Protein AF-A0A1G1Z0B7-F1 (afdb_monomer)

Organism: NCBI:txid1797686

Secondary structure (DSSP, 8-state):
--SHHHHHHHHHHHHHHHHHHHHHHHHIIIIIT--SS--SSHHHHHHHHHHHHHHHHHHHHHHHTTHHHHTTSHHHHHHHHHHHHHHHHHHIIIIIIIISTT----TT--HHHHHHHHHHHHHHHHHHHHHHHHHHHHTTSGGGTTHHHHHHHHHHHHHHHHHHHHHHHHHHTT---TTSHHHHHHHHHHHHHHHHHHTT-THHHHHHHHHHHHH-HHHHHHHHHHHHHHHHHHHHHHHTTHHHHHHHTSTTEEEETTTTEEEE-S-HHHHHHHHHHHHHHHHHHHHHHHHHHHHHTTTTTS-TTTS-GGG-

Nearest PDB structures (foldseek):
  9brq-assembly1_m  TM=4.273E-01  e=6.160E+00  Mus musculus
  6s37-assembly1_A  TM=5.029E-01  e=9.580E+00  Pseudomonas putida KT2440
  6twz-assembly2_D  TM=2.636E-01  e=9.580E+00  Homo sapiens

Mean predicted aligned error: 15.3 Å

Radius of gyration: 30.93 Å; Cα contacts (8 Å, |Δi|>4): 346; chains: 1; bounding box: 72×47×76 Å

Solvent-accessible surface area (backbone atoms only — not comparable to full-atom values): 16259 Å² total; per-residue (Å²): 128,89,48,42,50,55,47,12,45,50,26,40,50,48,11,55,50,28,38,54,52,14,51,53,47,45,49,44,36,32,79,73,63,68,34,88,73,68,75,89,42,76,28,55,58,26,41,51,49,15,51,55,25,37,53,53,8,49,53,25,37,36,57,54,53,49,35,71,67,52,46,71,38,74,67,33,44,48,47,70,54,49,34,43,54,50,21,46,53,49,46,45,46,48,48,30,44,61,18,47,70,60,47,88,71,61,91,85,49,52,75,65,52,51,52,50,55,50,49,52,58,51,46,52,22,49,50,47,23,50,45,53,49,49,58,72,49,44,72,75,42,76,88,41,71,59,35,60,29,52,49,37,34,44,52,13,51,51,34,33,54,52,16,53,42,46,46,46,30,26,53,64,69,71,67,60,63,89,87,38,72,35,52,54,27,40,52,49,13,51,51,30,38,52,53,15,52,64,62,64,59,61,68,68,51,61,54,43,50,54,50,43,56,59,70,41,41,81,49,32,58,50,39,48,17,49,48,53,44,48,37,43,55,57,39,30,77,75,66,32,76,58,33,58,63,54,48,62,71,33,76,40,48,45,78,41,82,91,73,78,43,47,47,73,52,82,62,58,27,61,39,52,47,54,47,49,50,53,45,26,74,74,57,37,70,66,43,43,54,50,43,27,59,49,40,62,79,41,58,90,58,38,64,74,86,48,51,41,78,91,51,110

Foldseek 3Di:
DPALLVLLLVLLVLLLVLLVVLVVVQCCCVVVVVNFDPPPDPSLVSNLSSLVSNLSSLVSVCVNQVLVVVCPDPVNVVLLVVQLVVQLVVLCCLQQCQLQVNDPPPPPDDPVNVVSVVSVSVSSSSLSSSLSSLQVSQPDTPNNLLVVLSVLLSVLSVLLSVLVSVQSNCVNVVNDGPPDPSVVSPVSSSVSSVVSSVSSDCVCVVVVVVVVLVVVVVQQQVLLFVLLLLLLVLLCVPVNPVSVVLLVVQPQWDADPVVRTIGGDDQLLSSLVSSQVSSCVVPNPVSLVSSLVSVVVSVVNHPPVSHYPSND

Sequence (312 aa):
MSSSLGRAIVFLSASNFFFGIGSIIWIYYNLVGGIEIPYPSLADVFWAFNILFFILGVIELGKGMGAGYKLRTPLGKATLILAPIIGVSLTYFVFISIGQGGSLGFEDSTPLQIFINMYYLLGDVVIFTVISLIYGLSYKILGGKFKWPANILFIGAILGYIADAIFTFQEAQGTYYNANIGDLLFTSSVFLSVVAVGSLDIKGISSRVREELTMFAPRADKAINNLVLEIVQRQVHIIGPVAWDEAVKVQGITIDAQKNSISVTGDPKVVLEQLVGKYEGLFGNASLEICREATRKFIAQVPQEQIPQILK

Structure (mmCIF, N/CA/C/O backbone):
data_AF-A0A1G1Z0B7-F1
#
_entry.id   AF-A0A1G1Z0B7-F1
#
loop_
_atom_site.group_PDB
_atom_site.id
_atom_site.type_symbol
_atom_site.label_atom_id
_atom_site.label_alt_id
_atom_site.label_comp_id
_atom_site.label_asym_id
_atom_site.label_entity_id
_atom_site.label_seq_id
_atom_site.pdbx_PDB_ins_code
_atom_site.Cartn_x
_atom_site.Cartn_y
_atom_site.Cartn_z
_atom_site.occupancy
_atom_site.B_iso_or_equiv
_atom_site.auth_seq_id
_atom_site.auth_comp_id
_atom_site.auth_asym_id
_atom_site.auth_atom_id
_atom_site.pdbx_PDB_model_num
ATOM 1 N N . MET A 1 1 ? -18.863 -6.426 3.230 1.00 56.62 1 MET A N 1
ATOM 2 C CA . MET A 1 1 ? -17.526 -5.820 3.443 1.00 56.62 1 MET A CA 1
ATOM 3 C C . MET A 1 1 ? -17.657 -4.315 3.700 1.00 56.62 1 MET A C 1
ATOM 5 O O . MET A 1 1 ? -17.368 -3.512 2.826 1.00 56.62 1 MET A O 1
ATOM 9 N N . SER A 1 2 ? -18.161 -3.904 4.868 1.00 59.25 2 SER A N 1
ATOM 10 C CA . SER A 1 2 ? -18.540 -2.500 5.130 1.00 59.25 2 SER A CA 1
ATOM 11 C C . SER A 1 2 ? -17.458 -1.656 5.821 1.00 59.25 2 SER A C 1
ATOM 13 O O . SER A 1 2 ? -17.548 -0.428 5.813 1.00 59.25 2 SER A O 1
ATOM 15 N N . SER A 1 3 ? -16.418 -2.272 6.393 1.00 84.06 3 SER A N 1
ATOM 16 C CA . SER A 1 3 ? -15.367 -1.555 7.127 1.00 84.06 3 SER A CA 1
ATOM 17 C C . SER A 1 3 ? -14.247 -1.050 6.210 1.00 84.06 3 SER A C 1
ATOM 19 O O . SER A 1 3 ? -13.880 -1.709 5.236 1.00 84.06 3 SER A O 1
ATOM 21 N N . SER A 1 4 ? -13.665 0.107 6.549 1.00 83.12 4 SER A N 1
ATOM 22 C CA . SER A 1 4 ? -12.519 0.677 5.821 1.00 83.12 4 SER A CA 1
ATOM 23 C C . SER A 1 4 ? -11.320 -0.270 5.805 1.00 83.12 4 SER A C 1
ATOM 25 O O . SER A 1 4 ? -10.680 -0.426 4.776 1.00 83.12 4 SER A O 1
ATOM 27 N N . LEU A 1 5 ? -11.075 -0.999 6.900 1.00 83.56 5 LEU A N 1
ATOM 28 C CA . LEU A 1 5 ? -10.012 -2.006 6.957 1.00 83.56 5 LEU A CA 1
ATOM 29 C C . LEU A 1 5 ? -10.262 -3.178 5.993 1.00 83.56 5 LEU A C 1
ATOM 31 O O . LEU A 1 5 ? -9.340 -3.625 5.321 1.00 83.56 5 LEU A O 1
ATOM 35 N N . GLY A 1 6 ? -11.509 -3.647 5.873 1.00 87.00 6 GLY A N 1
ATOM 36 C CA . GLY A 1 6 ? -11.855 -4.692 4.907 1.00 87.00 6 GLY A CA 1
ATOM 37 C C . GLY A 1 6 ? -11.656 -4.235 3.459 1.00 87.00 6 GLY A C 1
ATOM 38 O O . GLY A 1 6 ? -11.134 -4.993 2.647 1.00 87.00 6 GLY A O 1
ATOM 39 N N . ARG A 1 7 ? -12.015 -2.982 3.141 1.00 90.75 7 ARG A N 1
ATOM 40 C CA . ARG A 1 7 ? -11.748 -2.389 1.818 1.00 90.75 7 ARG A CA 1
ATOM 41 C C . ARG A 1 7 ? -10.253 -2.217 1.552 1.00 90.75 7 ARG A C 1
ATOM 43 O O . ARG A 1 7 ? -9.815 -2.496 0.443 1.00 90.75 7 ARG A O 1
ATOM 50 N N . ALA A 1 8 ? -9.476 -1.826 2.563 1.00 90.81 8 ALA A N 1
ATOM 51 C CA . ALA A 1 8 ? -8.023 -1.723 2.460 1.00 90.81 8 ALA A CA 1
ATOM 52 C C . ALA A 1 8 ? -7.391 -3.062 2.059 1.00 90.81 8 ALA A C 1
ATOM 54 O O . ALA A 1 8 ? -6.617 -3.109 1.110 1.00 90.81 8 ALA A O 1
ATOM 55 N N . ILE A 1 9 ? -7.782 -4.156 2.724 1.00 92.44 9 ILE A N 1
ATOM 56 C CA . ILE A 1 9 ? -7.303 -5.507 2.400 1.00 92.44 9 ILE A CA 1
ATOM 57 C C . ILE A 1 9 ? -7.638 -5.873 0.951 1.00 92.44 9 ILE A C 1
ATOM 59 O O . ILE A 1 9 ? -6.765 -6.361 0.241 1.00 92.44 9 ILE A O 1
ATOM 63 N N . VAL A 1 10 ? -8.866 -5.608 0.490 1.00 94.69 10 VAL A N 1
ATOM 64 C CA . VAL A 1 10 ? -9.275 -5.900 -0.897 1.00 94.69 10 VAL A CA 1
ATOM 65 C C . VAL A 1 10 ? -8.441 -5.124 -1.901 1.00 94.69 10 VAL A C 1
ATOM 67 O O . VAL A 1 10 ? -7.898 -5.724 -2.821 1.00 94.69 10 VAL A O 1
ATOM 70 N N . PHE A 1 11 ? -8.321 -3.809 -1.732 1.00 96.25 11 PHE A N 1
ATOM 71 C CA . PHE A 1 11 ? -7.600 -2.975 -2.687 1.00 96.25 11 PHE A CA 1
ATOM 72 C C . PHE A 1 11 ? -6.095 -3.258 -2.686 1.00 96.25 11 PHE A C 1
ATOM 74 O O . PHE A 1 11 ? -5.511 -3.379 -3.756 1.00 96.25 11 PHE A O 1
ATOM 81 N N . LEU A 1 12 ? -5.469 -3.467 -1.523 1.00 94.81 12 LEU A N 1
ATOM 82 C CA . LEU A 1 12 ? -4.056 -3.855 -1.467 1.00 94.81 12 LEU A CA 1
ATOM 83 C C . LEU A 1 12 ? -3.822 -5.262 -2.049 1.00 94.81 12 LEU A C 1
ATOM 85 O O . LEU A 1 12 ? -2.824 -5.493 -2.723 1.00 94.81 12 LEU A O 1
ATOM 89 N N . SER A 1 13 ? -4.759 -6.196 -1.856 1.00 96.69 13 SER A N 1
ATOM 90 C CA . SER A 1 13 ? -4.685 -7.519 -2.496 1.00 96.69 13 SER A CA 1
ATOM 91 C C . SER A 1 13 ? -4.843 -7.421 -4.013 1.00 96.69 13 SER A C 1
ATOM 93 O O . SER A 1 13 ? -4.093 -8.059 -4.746 1.00 96.69 13 SER A O 1
ATOM 95 N N . ALA A 1 14 ? -5.779 -6.593 -4.489 1.00 97.94 14 ALA A N 1
ATOM 96 C CA . ALA A 1 14 ? -5.956 -6.317 -5.910 1.00 97.94 14 ALA A CA 1
ATOM 97 C C . ALA A 1 14 ? -4.689 -5.692 -6.505 1.00 97.94 14 ALA A C 1
ATOM 99 O O . ALA A 1 14 ? -4.222 -6.142 -7.542 1.00 97.94 14 ALA A O 1
ATOM 100 N N . SER A 1 15 ? -4.080 -4.726 -5.816 1.00 97.50 15 SER A N 1
ATOM 101 C CA . SER A 1 15 ? -2.802 -4.129 -6.209 1.00 97.50 15 SER A CA 1
ATOM 102 C C . SER A 1 15 ? -1.718 -5.194 -6.425 1.00 97.50 15 SER A C 1
ATOM 104 O O . SER A 1 15 ? -1.144 -5.262 -7.512 1.00 97.50 15 SER A O 1
ATOM 106 N N . ASN A 1 16 ? -1.501 -6.089 -5.454 1.00 97.44 16 ASN A N 1
ATOM 107 C CA . ASN A 1 16 ? -0.531 -7.184 -5.584 1.00 97.44 16 ASN A CA 1
ATOM 108 C C . ASN A 1 16 ? -0.884 -8.155 -6.729 1.00 97.44 16 ASN A C 1
ATOM 110 O O . ASN A 1 16 ? 0.002 -8.638 -7.430 1.00 97.44 16 ASN A O 1
ATOM 114 N N . PHE A 1 17 ? -2.173 -8.423 -6.951 1.00 98.12 17 PHE A N 1
ATOM 115 C CA . PHE A 1 17 ? -2.645 -9.256 -8.059 1.00 98.12 17 PHE A CA 1
ATOM 116 C C . PHE A 1 17 ? -2.332 -8.634 -9.428 1.00 98.12 17 PHE A C 1
ATOM 118 O O . PHE A 1 17 ? -1.789 -9.309 -10.299 1.00 98.12 17 PHE A O 1
ATOM 125 N N . PHE A 1 18 ? -2.613 -7.339 -9.600 1.00 98.31 18 PHE A N 1
ATOM 126 C CA . PHE A 1 18 ? -2.298 -6.602 -10.824 1.00 98.31 18 PHE A CA 1
ATOM 127 C C . PHE A 1 18 ? -0.788 -6.534 -11.081 1.00 98.31 18 PHE A C 1
ATOM 129 O O . PHE A 1 18 ? -0.366 -6.732 -12.218 1.00 98.31 18 PHE A O 1
ATOM 136 N N . PHE A 1 19 ? 0.027 -6.362 -10.033 1.00 97.38 19 PHE A N 1
ATOM 137 C CA . PHE A 1 19 ? 1.484 -6.452 -10.162 1.00 97.38 19 PHE A CA 1
ATOM 138 C C . PHE A 1 19 ? 1.913 -7.807 -10.724 1.00 97.38 19 PHE A C 1
ATOM 140 O O . PHE A 1 19 ? 2.640 -7.859 -11.711 1.00 97.38 19 PHE A O 1
ATOM 147 N N . GLY A 1 20 ? 1.404 -8.899 -10.141 1.00 97.69 20 GLY A N 1
ATOM 148 C CA . GLY A 1 20 ? 1.725 -10.256 -10.580 1.00 97.69 20 GLY A CA 1
ATOM 149 C C . GLY A 1 20 ? 1.353 -10.523 -12.040 1.00 97.69 20 GLY A C 1
ATOM 150 O O . GLY A 1 20 ? 2.134 -11.146 -12.757 1.00 97.69 20 GLY A O 1
ATOM 151 N N . ILE A 1 21 ? 0.206 -10.019 -12.513 1.00 98.31 21 ILE A N 1
ATOM 152 C CA . ILE A 1 21 ? -0.162 -10.135 -13.933 1.00 98.31 21 ILE A CA 1
ATOM 153 C C . ILE A 1 21 ? 0.814 -9.353 -14.818 1.00 98.31 21 ILE A C 1
ATOM 155 O O . ILE A 1 21 ? 1.294 -9.907 -15.806 1.00 98.31 21 ILE A O 1
ATOM 159 N N . GLY A 1 22 ? 1.134 -8.105 -14.458 1.00 97.75 22 GLY A N 1
ATOM 160 C CA . GLY A 1 22 ? 2.114 -7.295 -15.188 1.00 97.75 22 GLY A CA 1
ATOM 161 C C . GLY A 1 22 ? 3.464 -8.004 -15.302 1.00 97.75 22 GLY A C 1
ATOM 162 O O . GLY A 1 22 ? 4.000 -8.134 -16.400 1.00 97.75 22 GLY A O 1
ATOM 163 N N . SER A 1 23 ? 3.949 -8.589 -14.203 1.00 96.06 23 SER A N 1
ATOM 164 C CA . SER A 1 23 ? 5.191 -9.368 -14.185 1.00 96.06 23 SER A CA 1
ATOM 165 C C . SER A 1 23 ? 5.138 -10.610 -15.079 1.00 96.06 23 SER A C 1
ATOM 167 O O . SER A 1 23 ? 6.100 -10.883 -15.788 1.00 96.06 23 SER A O 1
ATOM 169 N N . ILE A 1 24 ? 4.029 -11.360 -15.099 1.00 97.25 24 ILE A N 1
ATOM 170 C CA . ILE A 1 24 ? 3.881 -12.527 -15.991 1.00 97.25 24 ILE A CA 1
ATOM 171 C C . ILE A 1 24 ? 3.924 -12.096 -17.463 1.00 97.25 24 ILE A C 1
ATOM 173 O O . ILE A 1 24 ? 4.571 -12.753 -18.279 1.00 97.25 24 ILE A O 1
ATOM 177 N N . ILE A 1 25 ? 3.259 -10.989 -17.803 1.00 97.88 25 ILE A N 1
ATOM 178 C CA . ILE A 1 25 ? 3.251 -10.438 -19.164 1.00 97.88 25 ILE A CA 1
ATOM 179 C C . ILE A 1 25 ? 4.655 -9.973 -19.567 1.00 97.88 25 ILE A C 1
ATOM 181 O O . ILE A 1 25 ? 5.110 -10.302 -20.662 1.00 97.88 25 ILE A O 1
ATOM 185 N N . TRP A 1 26 ? 5.362 -9.268 -18.680 1.00 96.25 26 TRP A N 1
ATOM 186 C CA . TRP A 1 26 ? 6.748 -8.854 -18.903 1.00 96.25 26 TRP A CA 1
ATOM 187 C C . TRP A 1 26 ? 7.663 -10.056 -19.155 1.00 96.25 26 TRP A C 1
ATOM 189 O O . TRP A 1 26 ? 8.377 -10.096 -20.154 1.00 96.25 26 TRP A O 1
ATOM 199 N N . ILE A 1 27 ? 7.580 -11.086 -18.304 1.00 95.12 27 ILE A N 1
ATOM 200 C CA . ILE A 1 27 ? 8.358 -12.326 -18.446 1.00 95.12 27 ILE A CA 1
ATOM 201 C C . ILE A 1 27 ? 8.059 -13.018 -19.779 1.00 95.12 27 ILE A C 1
ATOM 203 O O . ILE A 1 27 ? 8.978 -13.525 -20.419 1.00 95.12 27 ILE A O 1
ATOM 207 N N . TYR A 1 28 ? 6.800 -13.035 -20.226 1.00 97.06 28 TYR A N 1
ATOM 208 C CA . TYR A 1 28 ? 6.446 -13.590 -21.531 1.00 97.06 28 TYR A CA 1
ATOM 209 C C . TYR A 1 28 ? 7.142 -12.835 -22.673 1.00 97.06 28 TYR A C 1
ATOM 211 O O . TYR A 1 28 ? 7.783 -13.461 -23.519 1.00 97.06 28 TYR A O 1
ATOM 219 N N . TYR A 1 29 ? 7.076 -11.501 -22.687 1.00 96.38 29 TYR A N 1
ATOM 220 C CA . TYR A 1 29 ? 7.776 -10.703 -23.697 1.00 96.38 29 TYR A CA 1
ATOM 221 C C . TYR A 1 29 ? 9.291 -10.907 -23.660 1.00 96.38 29 TYR A C 1
ATOM 223 O O . TYR A 1 29 ? 9.910 -11.019 -24.716 1.00 96.38 29 TYR A O 1
ATOM 231 N N . ASN A 1 30 ? 9.866 -11.012 -22.464 1.00 94.94 30 ASN A N 1
ATOM 232 C CA . ASN A 1 30 ? 11.297 -11.191 -22.290 1.00 94.94 30 ASN A CA 1
ATOM 233 C C . ASN A 1 30 ? 11.780 -12.582 -22.725 1.00 94.94 30 ASN A C 1
ATOM 235 O O . ASN A 1 30 ? 12.597 -12.698 -23.636 1.00 94.94 30 ASN A O 1
ATOM 239 N N . LEU A 1 31 ? 11.250 -13.645 -22.115 1.00 94.62 31 LEU A N 1
ATOM 240 C CA . LEU A 1 31 ? 11.750 -15.010 -22.305 1.00 94.62 31 LEU A CA 1
ATOM 241 C C . LEU A 1 31 ? 11.244 -15.673 -23.588 1.00 94.62 31 LEU A C 1
ATOM 243 O O . LEU A 1 31 ? 11.945 -16.504 -24.160 1.00 94.62 31 LEU A O 1
ATOM 247 N N . VAL A 1 32 ? 10.022 -15.347 -24.023 1.00 96.25 32 VAL A N 1
ATOM 248 C CA . VAL A 1 32 ? 9.405 -15.947 -25.219 1.00 96.25 32 VAL A CA 1
ATOM 249 C C . VAL A 1 32 ? 9.495 -14.998 -26.407 1.00 96.25 32 VAL A C 1
ATOM 251 O O . VAL A 1 32 ? 9.819 -15.424 -27.512 1.00 96.25 32 VAL A O 1
ATOM 254 N N . GLY A 1 33 ? 9.210 -13.713 -26.188 1.00 93.69 33 GLY A N 1
ATOM 255 C CA . GLY A 1 33 ? 9.234 -12.694 -27.238 1.00 93.69 33 GLY A CA 1
ATOM 256 C C . GLY A 1 33 ? 10.631 -12.190 -27.606 1.00 93.69 33 GLY A C 1
ATOM 257 O O . GLY A 1 33 ? 10.776 -11.572 -28.658 1.00 93.69 33 GLY A O 1
ATOM 258 N N . GLY A 1 34 ? 11.646 -12.434 -26.769 1.00 93.94 34 GLY A N 1
ATOM 259 C CA . GLY A 1 34 ? 13.003 -11.917 -26.970 1.00 93.94 34 GLY A CA 1
ATOM 260 C C . GLY A 1 34 ? 13.105 -10.390 -26.870 1.00 93.94 34 GLY A C 1
ATOM 261 O O . GLY A 1 34 ? 14.072 -9.813 -27.361 1.00 93.94 34 GLY A O 1
ATOM 262 N N . ILE A 1 35 ? 12.106 -9.730 -26.274 1.00 94.25 35 ILE A N 1
ATOM 263 C CA . ILE A 1 35 ? 12.070 -8.276 -26.096 1.00 94.25 35 ILE A CA 1
ATOM 264 C C . ILE A 1 35 ? 12.615 -7.959 -24.707 1.00 94.25 35 ILE A C 1
ATOM 266 O O . ILE A 1 35 ? 11.989 -8.278 -23.699 1.00 94.25 35 ILE A O 1
ATOM 270 N N . GLU A 1 36 ? 13.789 -7.334 -24.651 1.00 89.50 36 GLU A N 1
ATOM 271 C CA . GLU A 1 36 ? 14.488 -7.073 -23.389 1.00 89.50 36 GLU A CA 1
ATOM 272 C C . GLU A 1 36 ? 13.700 -6.148 -22.454 1.00 89.50 36 GLU A C 1
ATOM 274 O O . GLU A 1 36 ? 13.529 -6.473 -21.277 1.00 89.50 36 GLU A O 1
ATOM 279 N N . ILE A 1 37 ? 13.182 -5.047 -23.007 1.00 92.06 37 ILE A N 1
ATOM 280 C CA . ILE A 1 37 ? 12.357 -4.049 -22.321 1.00 92.06 37 ILE A CA 1
ATOM 281 C C . ILE A 1 37 ? 11.074 -3.862 -23.144 1.00 92.06 37 ILE A C 1
ATOM 283 O O . ILE A 1 37 ? 11.074 -3.126 -24.135 1.00 92.06 37 ILE A O 1
ATOM 287 N N . PRO A 1 38 ? 9.975 -4.559 -22.813 1.00 92.56 38 PRO A N 1
ATOM 288 C CA . PRO A 1 38 ? 8.705 -4.394 -23.505 1.00 92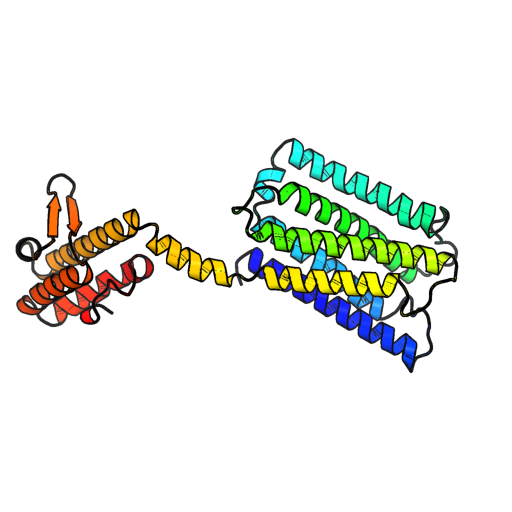.56 38 PRO A CA 1
ATOM 289 C C . PRO A 1 38 ? 8.017 -3.105 -23.037 1.00 92.56 38 PRO A C 1
ATOM 291 O O . PRO A 1 38 ? 7.100 -3.150 -22.220 1.00 92.56 38 PRO A O 1
ATOM 294 N N . TYR A 1 39 ? 8.458 -1.958 -23.563 1.00 91.19 39 TYR A N 1
ATOM 295 C CA . TYR A 1 39 ? 7.927 -0.640 -23.214 1.00 91.19 39 TYR A CA 1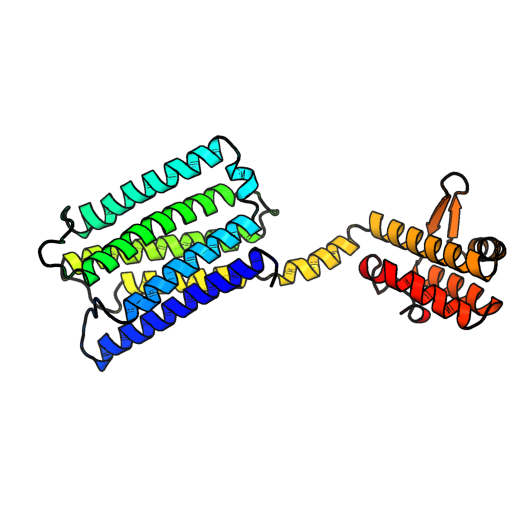
ATOM 296 C C . TYR A 1 39 ? 7.604 0.223 -24.453 1.00 91.19 39 TYR A C 1
ATOM 298 O O . TYR A 1 39 ? 8.456 0.379 -25.331 1.00 91.19 39 TYR A O 1
ATOM 306 N N . PRO A 1 40 ? 6.407 0.839 -24.536 1.00 93.50 40 PRO A N 1
ATOM 307 C CA . PRO A 1 40 ? 5.216 0.552 -23.736 1.00 93.50 40 PRO A CA 1
ATOM 308 C C . PRO A 1 40 ? 4.598 -0.801 -24.133 1.00 93.50 40 PRO A C 1
ATOM 310 O O . PRO A 1 40 ? 4.640 -1.204 -25.297 1.00 93.50 40 PRO A O 1
ATOM 313 N N . SER A 1 41 ? 3.975 -1.503 -23.192 1.00 95.12 41 SER A N 1
ATOM 314 C CA . SER A 1 41 ? 3.346 -2.805 -23.407 1.00 95.12 41 SER A CA 1
ATOM 315 C C . SER A 1 41 ? 2.095 -3.023 -22.561 1.00 95.12 41 SER A C 1
ATOM 317 O O . SER A 1 41 ? 1.650 -2.186 -21.775 1.00 95.12 41 SER A O 1
ATOM 319 N N . LEU A 1 42 ? 1.497 -4.207 -22.726 1.00 96.38 42 LEU A N 1
ATOM 320 C CA . LEU A 1 42 ? 0.374 -4.629 -21.905 1.00 96.38 42 LEU A CA 1
ATOM 321 C C . LEU A 1 42 ? 0.759 -4.750 -20.418 1.00 96.38 42 LEU A C 1
ATOM 323 O O . LEU A 1 42 ? -0.120 -4.582 -19.578 1.00 96.38 42 LEU A O 1
ATOM 327 N N . ALA A 1 43 ? 2.033 -4.987 -20.075 1.00 96.94 43 ALA A N 1
ATOM 328 C CA . ALA A 1 43 ? 2.477 -5.040 -18.679 1.00 96.94 43 ALA A CA 1
ATOM 329 C C . ALA A 1 43 ? 2.234 -3.701 -17.960 1.00 96.94 43 ALA A C 1
ATOM 331 O O . ALA A 1 43 ? 1.696 -3.696 -16.849 1.00 96.94 43 ALA A O 1
ATOM 332 N N . ASP A 1 44 ? 2.495 -2.579 -18.640 1.00 96.56 44 ASP A N 1
ATOM 333 C CA . ASP A 1 44 ? 2.326 -1.227 -18.094 1.00 96.56 44 ASP A CA 1
ATOM 334 C C . ASP A 1 44 ? 0.870 -0.919 -17.729 1.00 96.56 44 ASP A C 1
ATOM 336 O O . ASP A 1 44 ? 0.592 -0.228 -16.752 1.00 96.56 44 ASP A O 1
ATOM 340 N N . VAL A 1 45 ? -0.098 -1.492 -18.453 1.00 96.56 45 VAL A N 1
ATOM 341 C CA . VAL A 1 45 ? -1.527 -1.346 -18.127 1.00 96.56 45 VAL A CA 1
ATOM 342 C C . VAL A 1 45 ? -1.846 -1.991 -16.775 1.00 96.56 45 VAL A C 1
ATOM 344 O O . VAL A 1 45 ? -2.575 -1.420 -15.960 1.00 96.56 45 VAL A O 1
ATOM 347 N N . PHE A 1 46 ? -1.300 -3.179 -16.512 1.00 97.75 46 PHE A N 1
ATOM 348 C CA . PHE A 1 46 ? -1.515 -3.876 -15.243 1.00 97.75 46 PHE A CA 1
ATOM 349 C C . PHE A 1 46 ? -0.737 -3.213 -14.102 1.00 97.75 46 PHE A C 1
ATOM 351 O O . PHE A 1 46 ? -1.272 -3.092 -12.999 1.00 97.75 46 PHE A O 1
ATOM 358 N N . TRP A 1 47 ? 0.464 -2.695 -14.356 1.00 95.56 47 TRP A N 1
ATOM 359 C CA . TRP A 1 47 ? 1.193 -1.899 -13.368 1.00 95.56 47 TRP A CA 1
ATOM 360 C C . TRP A 1 47 ? 0.526 -0.550 -13.070 1.00 95.56 47 TRP A C 1
ATOM 362 O O . TRP A 1 47 ? 0.484 -0.132 -11.913 1.00 95.56 47 TRP A O 1
ATOM 372 N N . ALA A 1 48 ? -0.141 0.068 -14.045 1.00 95.69 48 ALA A N 1
ATOM 373 C CA . ALA A 1 48 ? -0.981 1.231 -13.782 1.00 95.69 48 ALA A CA 1
ATOM 374 C C . ALA A 1 48 ? -2.137 0.888 -12.824 1.00 95.69 48 ALA A C 1
ATOM 376 O O . ALA A 1 48 ? -2.366 1.568 -11.821 1.00 95.69 48 ALA A O 1
ATOM 377 N N . PHE A 1 49 ? -2.837 -0.229 -13.046 1.00 96.88 49 PHE A N 1
ATOM 378 C CA . PHE A 1 49 ? -3.846 -0.685 -12.085 1.00 96.88 49 PHE A CA 1
ATOM 379 C C . PHE A 1 49 ? -3.250 -1.012 -10.712 1.00 96.88 49 PHE A C 1
ATOM 381 O O . PHE A 1 49 ? -3.876 -0.700 -9.695 1.00 96.88 49 PHE A O 1
ATOM 388 N N . ASN A 1 50 ? -2.046 -1.588 -10.653 1.00 96.06 50 ASN A N 1
ATOM 389 C CA . ASN A 1 50 ? -1.343 -1.822 -9.394 1.00 96.06 50 ASN A CA 1
ATOM 390 C C . ASN A 1 50 ? -1.191 -0.525 -8.579 1.00 96.06 50 ASN A C 1
ATOM 392 O O . ASN A 1 50 ? -1.591 -0.524 -7.409 1.00 96.06 50 ASN A O 1
ATOM 396 N N . ILE A 1 51 ? -0.702 0.557 -9.195 1.00 94.19 51 ILE A N 1
ATOM 397 C CA . ILE A 1 51 ? -0.524 1.872 -8.556 1.00 94.19 51 ILE A CA 1
ATOM 398 C C . ILE A 1 51 ? -1.871 2.413 -8.062 1.00 94.19 51 ILE A C 1
ATOM 400 O O . ILE A 1 51 ? -2.010 2.783 -6.892 1.00 94.19 51 ILE A O 1
ATOM 404 N N . LEU A 1 52 ? -2.901 2.396 -8.915 1.00 95.38 52 LEU A N 1
ATOM 405 C CA . LEU A 1 52 ?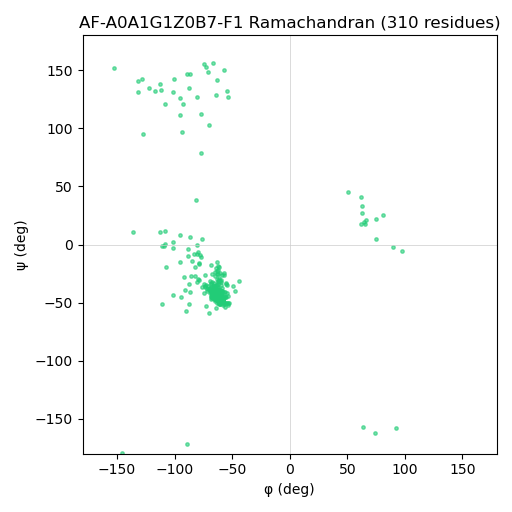 -4.240 2.873 -8.557 1.00 95.38 52 LEU A CA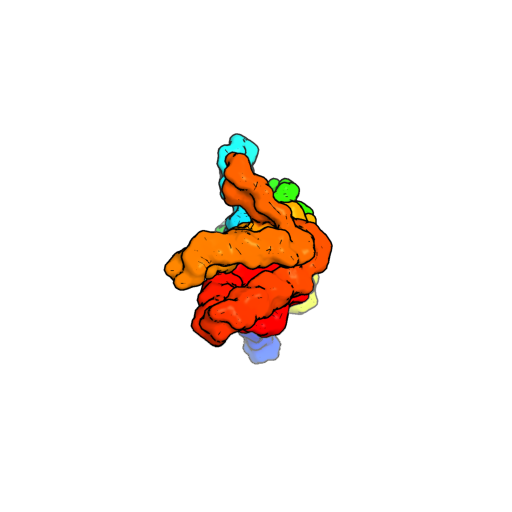 1
ATOM 406 C C . LEU A 1 52 ? -4.802 2.138 -7.331 1.00 95.38 52 LEU A C 1
ATOM 408 O O . LEU A 1 52 ? -5.252 2.763 -6.366 1.00 95.38 52 LEU A O 1
ATOM 412 N N . PHE A 1 53 ? -4.775 0.805 -7.353 1.00 96.44 53 PHE A N 1
ATOM 413 C CA . PHE A 1 53 ? -5.303 -0.005 -6.259 1.00 96.44 53 PHE A CA 1
ATOM 414 C C . PHE A 1 53 ? -4.451 0.095 -4.991 1.00 96.44 53 PHE A C 1
ATOM 416 O O . PHE A 1 53 ? -5.009 0.058 -3.891 1.00 96.44 53 PHE A O 1
ATOM 423 N N . PHE A 1 54 ? -3.135 0.292 -5.117 1.00 94.25 54 PHE A N 1
ATOM 424 C CA . PHE A 1 54 ? -2.258 0.542 -3.975 1.00 94.25 54 PHE A CA 1
ATOM 425 C C . PHE A 1 54 ? -2.682 1.818 -3.241 1.00 94.25 54 PHE A C 1
ATOM 427 O O . PHE A 1 54 ? -2.946 1.790 -2.036 1.00 94.25 54 PHE A O 1
ATOM 434 N N . ILE A 1 55 ? -2.843 2.919 -3.981 1.00 91.88 55 ILE A N 1
ATOM 435 C CA . ILE A 1 55 ? -3.254 4.220 -3.439 1.00 91.88 55 ILE A CA 1
ATOM 436 C C . ILE A 1 55 ? -4.610 4.106 -2.733 1.00 91.88 55 ILE A C 1
ATOM 438 O O . ILE A 1 55 ? -4.752 4.530 -1.582 1.00 91.88 55 ILE A O 1
ATOM 442 N N . LEU A 1 56 ? -5.604 3.489 -3.382 1.00 92.69 56 LEU A N 1
ATOM 443 C CA . LEU A 1 56 ? -6.930 3.280 -2.789 1.00 92.69 56 LEU A CA 1
ATOM 444 C C . LEU A 1 56 ? -6.861 2.430 -1.514 1.00 92.69 56 LEU A C 1
ATOM 446 O O . LEU A 1 56 ? -7.500 2.759 -0.510 1.00 92.69 56 LEU A O 1
ATOM 450 N N . GLY A 1 57 ? -6.062 1.364 -1.530 1.00 92.25 57 GLY A N 1
ATOM 451 C CA . GLY A 1 57 ? -5.870 0.479 -0.388 1.00 92.25 57 GLY A CA 1
ATOM 452 C C . GLY A 1 57 ? -5.252 1.185 0.808 1.00 92.25 57 GLY A C 1
ATOM 453 O O . GLY A 1 57 ? -5.751 1.058 1.929 1.00 92.25 57 GLY A O 1
ATOM 454 N N . VAL A 1 58 ? -4.235 2.010 0.574 1.00 88.50 58 VAL A N 1
ATOM 455 C CA . VAL A 1 58 ? -3.630 2.803 1.637 1.00 88.50 58 VAL A CA 1
ATOM 456 C C . VAL A 1 58 ? -4.575 3.886 2.162 1.00 88.50 58 VAL A C 1
ATOM 458 O O . VAL A 1 58 ? -4.645 4.097 3.374 1.00 88.50 58 VAL A O 1
ATOM 461 N N . ILE A 1 59 ? -5.328 4.571 1.297 1.00 87.25 59 ILE A N 1
ATOM 462 C CA . ILE A 1 59 ? -6.312 5.570 1.739 1.00 87.25 59 ILE A CA 1
ATOM 463 C C . ILE A 1 59 ? -7.339 4.922 2.677 1.00 87.25 59 ILE A C 1
ATOM 465 O O . ILE A 1 59 ? -7.645 5.467 3.742 1.00 87.25 59 ILE A O 1
ATOM 469 N N . GLU A 1 60 ? -7.858 3.747 2.319 1.00 87.00 60 GLU A N 1
ATOM 470 C CA . GLU A 1 60 ? -8.793 2.999 3.162 1.00 87.00 60 GLU A CA 1
ATOM 471 C C . GLU A 1 60 ? -8.144 2.498 4.461 1.00 87.00 60 GLU A C 1
ATOM 473 O O . GLU A 1 60 ? -8.779 2.559 5.522 1.00 87.00 60 GLU A O 1
ATOM 478 N N . LEU A 1 61 ? -6.869 2.094 4.417 1.00 85.69 61 LEU A N 1
ATOM 479 C CA . LEU A 1 61 ? -6.089 1.740 5.605 1.00 85.69 61 LEU A CA 1
ATOM 480 C C . LEU A 1 61 ? -5.963 2.944 6.546 1.00 85.69 61 LEU A C 1
ATOM 482 O O . LEU A 1 61 ? -6.282 2.844 7.730 1.00 85.69 61 LEU A O 1
ATOM 486 N N . GLY A 1 62 ? -5.599 4.111 6.012 1.00 81.50 62 GLY A N 1
ATOM 487 C CA . GLY A 1 62 ? -5.507 5.365 6.755 1.00 81.50 62 GLY A CA 1
ATOM 488 C C . GLY A 1 62 ? -6.840 5.763 7.393 1.00 81.50 62 GLY A C 1
ATOM 489 O O . GLY A 1 62 ? -6.884 6.096 8.581 1.00 81.50 62 GLY A O 1
ATOM 490 N N . LYS A 1 63 ? -7.953 5.663 6.651 1.00 79.38 63 LYS A N 1
ATOM 491 C CA . LYS A 1 63 ? -9.309 5.875 7.194 1.00 79.38 63 LYS A CA 1
ATOM 492 C C . LYS A 1 63 ? -9.602 4.912 8.347 1.00 79.38 63 LYS A C 1
ATOM 494 O O . LYS A 1 63 ? -10.075 5.351 9.393 1.00 79.38 63 LYS A O 1
ATOM 499 N N . GLY A 1 64 ? -9.300 3.623 8.173 1.00 75.75 64 GLY A N 1
ATOM 500 C CA . GLY A 1 64 ? -9.470 2.593 9.203 1.00 75.75 64 GLY A CA 1
ATOM 501 C C . GLY A 1 64 ? -8.619 2.835 10.452 1.00 75.75 64 GLY A C 1
ATOM 502 O O . GLY A 1 64 ? -9.065 2.545 11.557 1.00 75.75 64 GLY A O 1
ATOM 503 N N . MET A 1 65 ? -7.439 3.435 10.291 1.00 75.19 65 MET A N 1
ATOM 504 C CA . MET A 1 65 ? -6.516 3.796 11.371 1.00 75.19 65 MET A CA 1
ATOM 505 C C . MET A 1 65 ? -6.799 5.170 11.998 1.00 75.19 65 MET A C 1
ATOM 507 O O . MET A 1 65 ? -6.020 5.629 12.828 1.00 75.19 65 MET A O 1
ATOM 511 N N . GLY A 1 66 ? -7.888 5.853 11.627 1.00 71.12 66 GLY A N 1
ATOM 512 C CA . GLY A 1 66 ? -8.258 7.141 12.222 1.00 71.12 66 GLY A CA 1
ATOM 513 C C . GLY A 1 66 ? -7.403 8.329 11.764 1.00 71.12 66 GLY A C 1
ATOM 514 O O . GLY A 1 66 ? -7.377 9.358 12.443 1.00 71.12 66 GLY A O 1
ATOM 515 N N . ALA A 1 67 ? -6.742 8.228 10.603 1.00 70.88 67 ALA A N 1
ATOM 516 C CA . ALA A 1 67 ? -5.951 9.304 9.999 1.00 70.88 67 ALA A CA 1
ATOM 517 C C . ALA A 1 67 ? -6.691 10.652 9.970 1.00 70.88 67 ALA A C 1
ATOM 519 O O . ALA A 1 67 ? -6.117 11.697 10.282 1.00 70.88 67 ALA A O 1
ATOM 520 N N . GLY A 1 68 ? -7.993 10.619 9.669 1.00 66.06 68 GLY A N 1
ATOM 521 C CA . GLY A 1 68 ? -8.837 11.808 9.556 1.00 66.06 68 GLY A CA 1
ATOM 522 C C . GLY A 1 68 ? -8.878 12.688 10.811 1.00 66.06 68 GLY A C 1
ATOM 523 O O . GLY A 1 68 ? -9.069 13.894 10.684 1.00 66.06 68 GLY A O 1
ATOM 524 N N . TYR A 1 69 ? -8.654 12.138 12.011 1.00 67.69 69 TYR A N 1
ATOM 525 C CA . TYR A 1 69 ? -8.613 12.933 13.245 1.00 67.69 69 TYR A CA 1
ATOM 526 C C . TYR A 1 69 ? -7.317 13.742 13.369 1.00 67.69 69 TYR A C 1
ATOM 528 O O . TYR A 1 69 ? -7.355 14.919 13.722 1.00 67.69 69 TYR A O 1
ATOM 536 N N . LYS A 1 70 ? -6.170 13.148 13.024 1.00 68.38 70 LYS A N 1
ATOM 537 C CA . LYS A 1 70 ? -4.862 13.823 13.070 1.00 68.38 70 LYS A CA 1
ATOM 538 C C . LYS A 1 70 ? -4.690 14.853 11.958 1.00 68.38 70 LYS A C 1
ATOM 540 O O . LYS A 1 70 ? -4.100 15.904 12.200 1.00 68.38 70 LYS A O 1
ATOM 545 N N . LEU A 1 71 ? -5.249 14.597 10.775 1.00 73.25 71 LEU A N 1
ATOM 546 C CA . LEU A 1 71 ? -5.207 15.529 9.641 1.00 73.25 71 LEU A CA 1
ATOM 547 C C . LEU A 1 71 ? -5.935 16.859 9.911 1.00 73.25 71 LEU A C 1
ATOM 549 O O . LEU A 1 71 ? -5.718 17.834 9.200 1.00 73.25 71 LEU A O 1
ATOM 553 N N . ARG A 1 72 ? -6.765 16.936 10.961 1.00 77.38 72 ARG A N 1
ATOM 554 C CA . ARG A 1 72 ? -7.424 18.182 11.391 1.00 77.38 72 ARG A CA 1
ATOM 555 C C . ARG A 1 72 ? -6.511 19.109 12.197 1.00 77.38 72 ARG A C 1
ATOM 557 O O . ARG A 1 72 ? -6.832 20.289 12.333 1.00 77.38 72 ARG A O 1
ATOM 564 N N . THR A 1 73 ? -5.398 18.599 12.723 1.00 82.44 73 THR A N 1
ATOM 565 C CA . THR A 1 73 ? -4.429 19.393 13.494 1.00 82.44 73 THR A CA 1
ATOM 566 C C . THR A 1 73 ? -3.603 20.306 12.577 1.00 82.44 73 THR A C 1
ATOM 568 O O . THR A 1 73 ? -3.432 19.976 11.403 1.00 82.44 73 THR A O 1
ATOM 571 N N . PRO A 1 74 ? -3.046 21.428 13.077 1.00 85.62 74 PRO A N 1
ATOM 572 C CA . PRO A 1 74 ? -2.170 22.294 12.281 1.00 85.62 74 PRO A CA 1
ATOM 573 C C . PRO A 1 74 ? -0.987 21.537 11.665 1.00 85.62 74 PRO A C 1
ATOM 575 O O . PRO A 1 74 ? -0.699 21.709 10.484 1.00 85.62 74 PRO A O 1
ATOM 578 N N . LEU A 1 75 ? -0.369 20.632 12.434 1.00 80.56 75 LEU A N 1
ATOM 579 C CA . LEU A 1 75 ? 0.716 19.778 11.952 1.00 80.56 75 LEU A CA 1
ATOM 580 C C . LEU A 1 75 ? 0.237 18.826 10.850 1.00 80.56 75 LEU A C 1
ATOM 582 O O . LEU A 1 75 ? 0.884 18.727 9.818 1.00 80.56 75 LEU A O 1
ATOM 586 N N . GLY A 1 76 ? -0.920 18.179 11.024 1.00 80.12 76 GLY A N 1
ATOM 587 C CA . GLY A 1 76 ? -1.492 17.294 10.005 1.00 80.12 76 GLY A CA 1
ATOM 588 C C . GLY A 1 76 ? -1.846 18.017 8.701 1.00 80.12 76 GLY A C 1
ATOM 589 O O . GLY A 1 76 ? -1.604 17.482 7.621 1.00 80.12 76 GLY A O 1
ATOM 590 N N . LYS A 1 77 ? -2.356 19.253 8.788 1.00 83.62 77 LYS A N 1
ATOM 591 C CA . LYS A 1 77 ? -2.595 20.114 7.618 1.00 83.62 77 LYS A CA 1
ATOM 592 C C . LYS A 1 77 ? -1.289 20.507 6.929 1.00 83.62 77 LYS A C 1
ATOM 594 O O . LYS A 1 77 ? -1.217 20.444 5.708 1.00 83.62 77 LYS A O 1
ATOM 599 N N . ALA A 1 78 ? -0.259 20.864 7.699 1.00 86.00 78 ALA A N 1
ATOM 600 C CA . ALA A 1 78 ? 1.064 21.144 7.152 1.00 86.00 78 ALA A CA 1
ATOM 601 C C . ALA A 1 78 ? 1.641 19.909 6.442 1.00 86.00 78 ALA A C 1
ATOM 603 O O . ALA A 1 78 ? 2.116 20.029 5.320 1.00 86.00 78 ALA A O 1
ATOM 604 N N . THR A 1 79 ? 1.525 18.709 7.025 1.00 81.94 79 THR A N 1
ATOM 605 C CA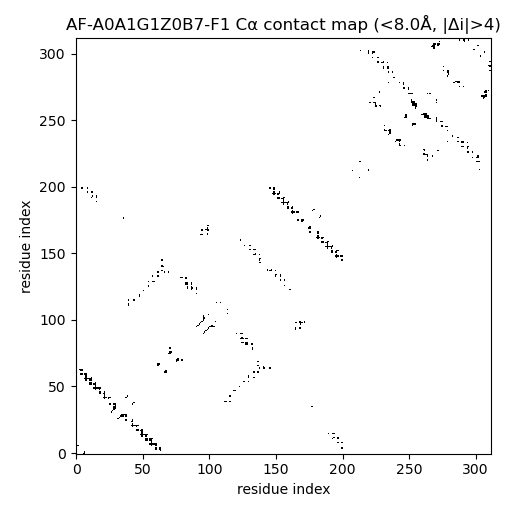 . THR A 1 79 ? 1.968 17.460 6.383 1.00 81.94 79 THR A CA 1
ATOM 606 C C . THR A 1 79 ? 1.242 17.190 5.063 1.00 81.94 79 THR A C 1
ATOM 608 O O . THR A 1 79 ? 1.890 16.776 4.110 1.00 81.94 79 THR A O 1
ATOM 611 N N . LEU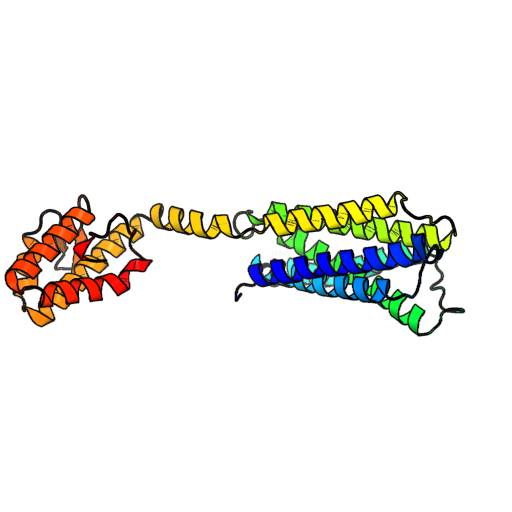 A 1 80 ? -0.066 17.465 4.961 1.00 81.69 80 LEU A N 1
ATOM 612 C CA . LEU A 1 80 ? -0.822 17.297 3.707 1.00 81.69 80 LEU A CA 1
ATOM 613 C C . LEU A 1 80 ? -0.339 18.194 2.563 1.00 81.69 80 LEU A C 1
ATOM 615 O O . LEU A 1 80 ? -0.562 17.851 1.410 1.00 81.69 80 LEU A O 1
ATOM 619 N N . ILE A 1 81 ? 0.289 19.328 2.874 1.00 86.69 81 ILE A N 1
ATOM 620 C CA . ILE A 1 81 ? 0.817 20.267 1.877 1.00 86.69 81 ILE A CA 1
ATOM 621 C C . ILE A 1 81 ? 2.296 19.981 1.610 1.00 86.69 81 ILE A C 1
ATOM 623 O O . ILE A 1 81 ? 2.724 19.918 0.461 1.00 86.69 81 ILE A O 1
ATOM 627 N N . LEU A 1 82 ? 3.079 19.773 2.669 1.00 88.50 82 LEU A N 1
ATOM 628 C CA . LEU A 1 82 ? 4.520 19.570 2.570 1.00 88.50 82 LEU A CA 1
ATOM 629 C C . LEU A 1 82 ? 4.876 18.204 1.978 1.00 88.50 82 LEU A C 1
ATOM 631 O O . LEU A 1 82 ? 5.814 18.133 1.195 1.00 88.50 82 LEU A O 1
ATOM 635 N N . ALA A 1 83 ? 4.144 17.132 2.302 1.00 87.00 83 ALA A N 1
ATOM 636 C CA . ALA A 1 83 ? 4.467 15.797 1.793 1.00 87.00 83 ALA A CA 1
ATOM 637 C C . ALA A 1 83 ? 4.379 15.700 0.255 1.00 87.00 83 ALA A C 1
ATOM 639 O O . ALA A 1 83 ? 5.344 15.208 -0.327 1.00 87.00 83 ALA A O 1
ATOM 640 N N . PRO A 1 84 ? 3.334 16.223 -0.425 1.00 88.75 84 PRO A N 1
ATOM 641 C CA . PRO A 1 84 ? 3.325 16.308 -1.886 1.00 88.75 84 PRO A CA 1
ATOM 642 C C . PRO A 1 84 ? 4.453 17.163 -2.459 1.00 88.75 84 PRO A C 1
ATOM 644 O O . PRO A 1 84 ? 5.081 16.753 -3.424 1.00 88.75 84 PRO A O 1
ATOM 647 N N . ILE A 1 85 ? 4.750 18.327 -1.870 1.00 91.31 85 ILE A N 1
ATOM 648 C CA . ILE A 1 85 ? 5.816 19.217 -2.368 1.00 91.31 85 ILE A CA 1
ATOM 649 C C . ILE A 1 85 ? 7.183 18.534 -2.274 1.00 91.31 85 ILE A C 1
ATOM 651 O O . ILE A 1 85 ? 7.976 18.591 -3.216 1.00 91.31 85 ILE A O 1
ATOM 655 N N . ILE A 1 86 ? 7.445 17.860 -1.152 1.00 90.50 86 ILE A N 1
ATOM 656 C CA . ILE A 1 86 ? 8.660 17.069 -0.952 1.00 90.50 86 ILE A CA 1
ATOM 657 C C . ILE A 1 86 ? 8.670 15.889 -1.926 1.00 90.50 86 ILE A C 1
ATOM 659 O O . ILE A 1 86 ? 9.692 15.653 -2.554 1.00 90.50 86 ILE A O 1
ATOM 663 N N . GLY A 1 87 ? 7.541 15.198 -2.102 1.00 89.75 87 GLY A N 1
ATOM 664 C CA . GLY A 1 87 ? 7.402 14.091 -3.047 1.00 89.75 87 GLY A CA 1
ATOM 665 C C . GLY A 1 87 ? 7.697 14.504 -4.486 1.00 89.75 87 GLY A C 1
ATOM 666 O O . GLY A 1 87 ? 8.481 13.838 -5.151 1.00 89.75 87 GLY A O 1
ATOM 667 N N . VAL A 1 88 ? 7.152 15.633 -4.950 1.00 91.88 88 VAL A N 1
ATOM 668 C CA . VAL A 1 88 ? 7.448 16.206 -6.275 1.00 91.88 88 VAL A CA 1
ATOM 669 C C . VAL A 1 88 ? 8.927 16.555 -6.391 1.00 91.88 88 VAL A C 1
ATOM 671 O O . VAL A 1 88 ? 9.573 16.139 -7.347 1.00 91.88 88 VAL A O 1
ATOM 674 N N . SER A 1 89 ? 9.476 17.276 -5.411 1.00 91.81 89 SER A N 1
ATOM 675 C CA . SER A 1 89 ? 10.886 17.690 -5.419 1.00 91.81 89 SER A CA 1
ATOM 676 C C . SER A 1 89 ? 11.833 16.489 -5.460 1.00 91.81 89 SER A C 1
ATOM 678 O O . SER A 1 89 ? 12.782 16.472 -6.240 1.00 91.81 89 SER A O 1
ATOM 680 N N . LEU A 1 90 ? 11.558 15.471 -4.640 1.00 90.69 90 LEU A N 1
ATOM 681 C CA . LEU A 1 90 ? 12.360 14.257 -4.562 1.00 90.69 90 LEU A CA 1
ATOM 682 C C . LEU A 1 90 ? 12.237 13.432 -5.841 1.00 90.69 90 LEU A C 1
ATOM 684 O O . LEU A 1 90 ? 13.250 13.001 -6.374 1.00 90.69 90 LEU A O 1
ATOM 688 N N . THR A 1 91 ? 11.022 13.263 -6.364 1.00 90.56 91 THR A N 1
ATOM 689 C CA . THR A 1 91 ? 10.784 12.501 -7.597 1.00 90.5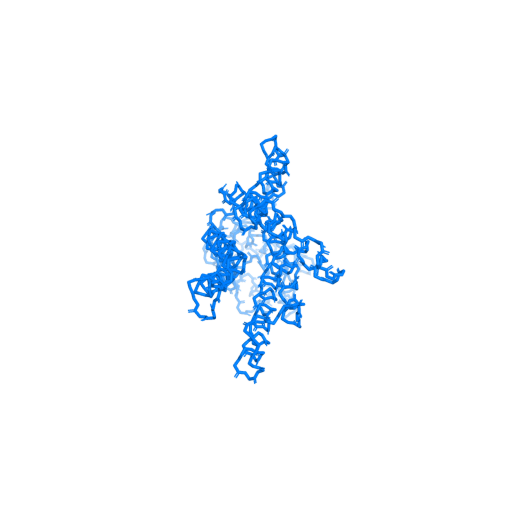6 91 THR A CA 1
ATOM 690 C C . THR A 1 91 ? 11.446 13.182 -8.793 1.00 90.56 91 THR A C 1
ATOM 692 O O . THR A 1 91 ? 12.140 12.526 -9.561 1.00 90.56 91 THR A O 1
ATOM 695 N N . TYR A 1 92 ? 11.346 14.510 -8.908 1.00 91.31 92 TYR A N 1
ATOM 696 C CA . TYR A 1 92 ? 12.089 15.264 -9.919 1.00 91.31 92 TYR A CA 1
ATOM 697 C C . TYR A 1 92 ? 13.604 15.057 -9.781 1.00 91.31 92 TYR A C 1
ATOM 699 O O . TYR A 1 92 ? 14.290 14.774 -10.761 1.00 91.31 92 TYR A O 1
ATOM 707 N N . PHE A 1 93 ? 14.139 15.171 -8.564 1.00 91.81 93 PHE A N 1
ATOM 708 C CA . PHE A 1 93 ? 15.570 15.013 -8.327 1.00 91.81 93 PHE A CA 1
ATOM 709 C C . PHE A 1 93 ? 16.068 13.597 -8.660 1.00 91.81 93 PHE A C 1
ATOM 711 O O . PHE A 1 93 ? 17.073 13.444 -9.349 1.00 91.81 93 PHE A O 1
ATOM 718 N N . VAL A 1 94 ? 15.355 12.564 -8.213 1.00 90.94 94 VAL A N 1
ATOM 719 C CA . VAL A 1 94 ? 15.750 11.161 -8.391 1.00 90.94 94 VAL A CA 1
ATOM 720 C C . VAL A 1 94 ? 15.565 10.706 -9.837 1.00 90.94 94 VAL A C 1
ATOM 722 O O . VAL A 1 94 ? 16.516 10.221 -10.441 1.00 90.94 94 VAL A O 1
ATOM 725 N N . PHE A 1 95 ? 14.378 10.886 -10.415 1.00 89.75 95 PHE A N 1
ATOM 726 C CA . PHE A 1 95 ? 14.043 10.294 -11.712 1.00 89.75 95 PHE A CA 1
ATOM 727 C C . PHE A 1 95 ? 14.479 11.162 -12.887 1.00 89.75 95 PHE A C 1
ATOM 729 O O . PHE A 1 95 ? 15.009 10.646 -13.864 1.00 89.75 95 PHE A O 1
ATOM 736 N N . ILE A 1 96 ? 14.311 12.483 -12.790 1.00 88.69 96 ILE A N 1
ATOM 737 C CA . ILE A 1 96 ? 14.634 13.386 -13.900 1.00 88.69 96 ILE A CA 1
ATOM 738 C C . ILE A 1 96 ? 16.086 13.845 -13.805 1.00 88.69 96 ILE A C 1
ATOM 740 O O . ILE A 1 96 ? 16.867 13.615 -14.723 1.00 88.69 96 ILE A O 1
ATOM 744 N N . SER A 1 97 ? 16.483 14.465 -12.689 1.00 89.44 97 SER A N 1
ATOM 745 C CA . SER A 1 97 ? 17.826 15.049 -12.574 1.00 89.44 97 SER A CA 1
ATOM 746 C C . SER A 1 97 ? 18.931 13.993 -12.532 1.00 89.44 97 SER A C 1
ATOM 748 O O . SER A 1 97 ? 19.933 14.161 -13.222 1.00 89.44 97 SER A O 1
ATOM 750 N N . ILE A 1 98 ? 18.782 12.947 -11.714 1.00 87.94 98 ILE A N 1
ATOM 751 C CA . ILE A 1 98 ? 19.774 11.866 -11.605 1.00 87.94 98 ILE A CA 1
ATOM 752 C C . ILE A 1 98 ? 19.503 10.781 -12.648 1.00 87.94 98 ILE A C 1
ATOM 754 O O . ILE A 1 98 ? 20.418 10.411 -13.378 1.00 87.94 98 ILE A O 1
ATOM 758 N N . GLY A 1 99 ? 18.266 10.281 -12.715 1.00 85.31 99 GLY A N 1
ATOM 759 C CA . GLY A 1 99 ? 17.886 9.165 -13.583 1.00 85.31 99 GLY A CA 1
ATOM 760 C C . GLY A 1 99 ? 18.078 9.465 -15.067 1.00 85.31 99 GLY A C 1
ATOM 761 O O . GLY A 1 99 ? 18.736 8.696 -15.754 1.00 85.31 99 GLY A O 1
ATOM 762 N N . GLN A 1 100 ? 17.573 10.606 -15.543 1.00 84.31 100 GLN A N 1
ATOM 763 C CA . GLN A 1 100 ? 17.577 10.981 -16.967 1.00 84.31 100 GLN A CA 1
ATOM 764 C C . GLN A 1 100 ? 18.562 12.115 -17.310 1.00 84.31 100 GLN A C 1
ATOM 766 O O . GLN A 1 100 ? 18.507 12.697 -18.393 1.00 84.31 100 GLN A O 1
ATOM 771 N N . GLY A 1 101 ? 19.462 12.478 -16.390 1.00 83.62 101 GLY A N 1
ATOM 772 C CA . GLY A 1 101 ? 20.457 13.534 -16.619 1.00 83.62 101 GLY A CA 1
ATOM 773 C C . GLY A 1 101 ? 19.873 14.947 -16.774 1.00 83.62 101 GLY A C 1
ATOM 774 O O . GLY A 1 101 ? 20.526 15.822 -17.338 1.00 83.62 101 GLY A O 1
ATOM 775 N N . GLY A 1 102 ? 18.653 15.187 -16.284 1.00 80.12 102 GLY A N 1
ATOM 776 C CA . GLY A 1 102 ? 17.995 16.498 -16.276 1.00 80.12 102 GLY A CA 1
ATOM 777 C C . GLY A 1 102 ? 17.156 16.823 -17.513 1.00 80.12 102 GLY A C 1
ATOM 778 O O . GLY A 1 102 ? 16.527 17.881 -17.539 1.00 80.12 102 GLY A O 1
ATOM 779 N N . SER A 1 103 ? 17.104 15.938 -18.511 1.00 79.50 103 SER A N 1
ATOM 780 C CA . SER A 1 103 ? 16.159 16.050 -19.627 1.00 79.50 103 SER A CA 1
ATOM 781 C C . SER A 1 103 ? 14.850 15.339 -19.291 1.00 79.50 103 SER A C 1
ATOM 783 O O . SER A 1 103 ? 14.856 14.318 -18.613 1.00 79.50 103 SER A O 1
ATOM 785 N N . LEU A 1 104 ? 13.728 15.867 -19.785 1.00 72.94 104 LEU A N 1
ATOM 786 C CA . LEU A 1 104 ? 12.431 15.181 -19.728 1.00 72.94 104 LEU A CA 1
ATOM 787 C C . LEU A 1 104 ? 12.247 14.172 -20.879 1.00 72.94 104 LEU A C 1
ATOM 789 O O . LEU A 1 104 ? 11.260 13.444 -20.893 1.00 72.94 104 LEU A O 1
ATOM 793 N N . GLY A 1 105 ? 13.159 14.149 -21.861 1.00 65.94 105 GLY A N 1
ATOM 794 C CA . GLY A 1 105 ? 13.216 13.099 -22.888 1.00 65.94 105 GLY A CA 1
ATOM 795 C C . GLY A 1 105 ? 12.012 13.018 -23.839 1.00 65.94 105 GLY A C 1
ATOM 796 O O . GLY A 1 105 ? 11.801 11.988 -24.474 1.00 65.94 105 GLY A O 1
ATOM 797 N N . PHE A 1 106 ? 11.200 14.075 -23.957 1.00 76.88 106 PHE A N 1
ATOM 798 C CA . PHE A 1 106 ? 9.961 14.028 -24.746 1.00 76.88 106 PHE A CA 1
ATOM 799 C C . PHE A 1 106 ? 10.141 14.204 -26.261 1.00 76.88 106 PHE A C 1
ATOM 801 O O . PHE A 1 106 ? 9.171 14.031 -26.993 1.00 76.88 106 PHE A O 1
ATOM 808 N N . GLU A 1 107 ? 11.339 14.545 -26.740 1.00 77.75 107 GLU A N 1
ATOM 809 C CA . GLU A 1 107 ? 11.578 14.935 -28.141 1.00 77.75 107 GLU A CA 1
ATOM 810 C C . GLU A 1 107 ? 11.302 13.797 -29.141 1.00 77.75 107 GLU A C 1
ATOM 812 O O . GLU A 1 107 ? 10.720 14.055 -30.193 1.00 77.75 107 GLU A O 1
ATOM 817 N N . ASP A 1 108 ? 11.592 12.546 -28.763 1.00 82.06 108 ASP A N 1
ATOM 818 C CA . ASP A 1 108 ? 11.375 11.349 -29.596 1.00 82.06 108 ASP A CA 1
ATOM 819 C C . ASP A 1 108 ? 10.276 10.413 -29.052 1.00 82.06 108 ASP A C 1
ATOM 821 O O . ASP A 1 108 ? 10.106 9.281 -29.509 1.00 82.06 108 ASP A O 1
ATOM 825 N N . SER A 1 109 ? 9.509 10.870 -28.057 1.00 87.25 109 SER A N 1
ATOM 826 C CA . SER A 1 109 ? 8.486 10.052 -27.402 1.00 87.25 109 SER A CA 1
ATOM 827 C C . SER A 1 109 ? 7.138 10.123 -28.122 1.00 87.25 109 SER A C 1
ATOM 829 O O . SER A 1 109 ? 6.609 11.193 -28.424 1.00 87.25 109 SER A O 1
ATOM 831 N N . THR A 1 110 ? 6.504 8.969 -28.322 1.00 92.00 110 THR A N 1
ATOM 832 C CA . THR A 1 110 ? 5.107 8.898 -28.774 1.00 92.00 110 THR A CA 1
ATOM 833 C C . THR A 1 110 ? 4.149 9.448 -27.703 1.00 92.00 110 THR A C 1
ATOM 835 O O . THR A 1 110 ? 4.451 9.378 -26.508 1.00 92.00 110 THR A O 1
ATOM 838 N N . PRO A 1 111 ? 2.938 9.919 -28.069 1.00 91.75 111 PRO A N 1
ATOM 839 C CA . PRO A 1 111 ? 1.958 10.395 -27.087 1.00 91.75 111 PRO A CA 1
ATOM 840 C C . PRO A 1 111 ? 1.609 9.367 -26.000 1.00 91.75 111 PRO A C 1
ATOM 842 O O . PRO A 1 111 ? 1.358 9.739 -24.855 1.00 91.75 111 PRO A O 1
ATOM 845 N N . LEU A 1 112 ? 1.618 8.073 -26.344 1.00 90.75 112 LEU A N 1
ATOM 846 C CA . LEU A 1 112 ? 1.376 6.989 -25.393 1.00 90.75 112 LEU A CA 1
ATOM 847 C C . LEU A 1 112 ? 2.513 6.866 -24.369 1.00 90.75 112 LEU A C 1
ATOM 849 O O . LEU A 1 112 ? 2.236 6.746 -23.180 1.00 90.75 112 LEU A O 1
ATOM 853 N N . GLN A 1 113 ? 3.772 6.947 -24.810 1.00 90.81 113 GLN A N 1
ATOM 854 C CA . GLN A 1 113 ? 4.935 6.936 -23.914 1.00 90.81 113 GLN A CA 1
ATOM 855 C C . GLN A 1 113 ? 4.930 8.145 -22.980 1.00 90.81 113 GLN A C 1
ATOM 857 O O . GLN A 1 113 ? 5.131 7.988 -21.782 1.00 90.81 113 GLN A O 1
ATOM 862 N N . ILE A 1 114 ? 4.620 9.340 -23.495 1.00 90.88 114 ILE A N 1
ATOM 863 C CA . ILE A 1 114 ? 4.502 10.544 -22.660 1.00 90.88 114 ILE A CA 1
ATOM 864 C C . ILE A 1 114 ? 3.426 10.342 -21.587 1.00 90.88 114 ILE A C 1
ATOM 866 O O . ILE A 1 114 ? 3.658 10.638 -20.416 1.00 90.88 114 ILE A O 1
ATOM 870 N N . PHE A 1 115 ? 2.259 9.809 -21.964 1.00 92.44 115 PHE A N 1
ATOM 871 C CA . PHE A 1 115 ? 1.181 9.532 -21.017 1.00 92.44 115 PHE A CA 1
ATOM 872 C C . PHE A 1 115 ? 1.607 8.543 -19.924 1.00 92.44 115 PHE A C 1
ATOM 874 O O . PHE A 1 115 ? 1.377 8.808 -18.745 1.00 92.44 115 PHE A O 1
ATOM 881 N N . ILE A 1 116 ? 2.237 7.428 -20.302 1.00 91.62 116 ILE A N 1
ATOM 882 C CA . ILE A 1 116 ? 2.666 6.389 -19.360 1.00 91.62 116 ILE A CA 1
ATOM 883 C C . ILE A 1 116 ? 3.795 6.901 -18.452 1.00 91.62 116 ILE A C 1
ATOM 885 O O . ILE A 1 116 ? 3.692 6.769 -17.234 1.00 91.62 116 ILE A O 1
ATOM 889 N N . ASN A 1 117 ? 4.804 7.584 -18.999 1.00 89.38 117 ASN A N 1
ATOM 890 C CA . ASN A 1 117 ? 5.876 8.217 -18.219 1.00 89.38 117 ASN A CA 1
ATOM 891 C C . ASN A 1 117 ? 5.313 9.194 -17.180 1.00 89.38 117 ASN A C 1
ATOM 893 O O . ASN A 1 117 ? 5.705 9.175 -16.013 1.00 89.38 117 ASN A O 1
ATOM 897 N N . MET A 1 118 ? 4.349 10.027 -17.584 1.00 90.19 118 MET A N 1
ATOM 898 C CA . MET A 1 118 ? 3.686 10.942 -16.658 1.00 90.19 118 MET A CA 1
ATOM 899 C C . MET A 1 118 ? 2.863 10.207 -15.602 1.00 90.19 118 MET A C 1
ATOM 901 O O . MET A 1 118 ? 2.813 10.652 -14.455 1.00 90.19 118 MET A O 1
ATOM 905 N N . TYR A 1 119 ? 2.219 9.097 -15.969 1.00 93.00 119 TYR A N 1
ATOM 906 C CA . TYR A 1 119 ? 1.465 8.270 -15.035 1.00 93.00 119 TYR A CA 1
ATOM 907 C C . TYR A 1 119 ? 2.369 7.698 -13.938 1.00 93.00 119 TYR A C 1
ATOM 909 O O . TYR A 1 119 ? 2.032 7.835 -12.763 1.00 93.00 119 TYR A O 1
ATOM 917 N N . TYR A 1 120 ? 3.518 7.122 -14.304 1.00 91.12 120 TYR A N 1
ATOM 918 C CA . TYR A 1 120 ? 4.494 6.601 -13.344 1.00 91.12 120 TYR A CA 1
ATOM 919 C C . TYR A 1 120 ? 5.031 7.705 -12.434 1.00 91.12 120 TYR A C 1
ATOM 921 O O . TYR A 1 120 ? 4.896 7.607 -11.217 1.00 91.12 120 TYR A O 1
ATOM 929 N N . LEU A 1 121 ? 5.481 8.824 -13.013 1.00 90.12 121 LEU A N 1
ATOM 930 C CA . LEU A 1 121 ? 6.027 9.950 -12.251 1.00 90.12 121 LEU A CA 1
ATOM 931 C C . LEU A 1 121 ? 5.017 10.519 -11.238 1.00 90.12 121 LEU A C 1
ATOM 933 O O . LEU A 1 121 ? 5.359 10.835 -10.098 1.00 90.12 121 LEU A O 1
ATOM 937 N N . LEU A 1 122 ? 3.748 10.655 -11.637 1.00 91.12 122 LEU A N 1
ATOM 938 C CA . LEU A 1 122 ? 2.678 11.079 -10.729 1.00 91.12 122 LEU A CA 1
ATOM 939 C C . LEU A 1 122 ? 2.356 10.000 -9.692 1.00 91.12 122 LEU A C 1
ATOM 941 O O . LEU A 1 122 ? 2.102 10.328 -8.531 1.00 91.12 122 LEU A O 1
ATOM 945 N N . GLY A 1 123 ? 2.375 8.731 -10.100 1.00 91.00 123 GLY A N 1
ATOM 946 C CA . GLY A 1 123 ? 2.240 7.573 -9.227 1.00 91.00 123 GLY A CA 1
ATOM 947 C C . GLY A 1 123 ? 3.243 7.619 -8.081 1.00 91.00 123 GLY A C 1
ATOM 948 O O . GLY A 1 123 ? 2.828 7.571 -6.924 1.00 91.00 123 GLY A O 1
ATOM 949 N N . ASP A 1 124 ? 4.522 7.835 -8.381 1.00 88.88 124 ASP A N 1
ATOM 950 C CA . ASP A 1 124 ? 5.609 7.923 -7.402 1.00 88.88 124 ASP A CA 1
ATOM 951 C C . ASP A 1 124 ? 5.430 9.070 -6.409 1.00 88.88 124 ASP A C 1
ATOM 953 O O . ASP A 1 124 ? 5.552 8.884 -5.194 1.00 88.88 124 ASP A O 1
ATOM 957 N N . VAL A 1 125 ? 5.050 10.255 -6.898 1.00 89.56 125 VAL A N 1
ATOM 958 C CA . VAL A 1 125 ? 4.743 11.409 -6.039 1.00 89.56 125 VAL A CA 1
ATOM 959 C C . VAL A 1 125 ? 3.601 11.083 -5.079 1.00 89.56 125 VAL A C 1
ATOM 961 O O . VAL A 1 125 ? 3.670 11.397 -3.881 1.00 89.56 125 VAL A O 1
ATOM 964 N N . VAL A 1 126 ? 2.531 10.463 -5.584 1.00 86.75 126 VAL A N 1
ATOM 965 C CA . VAL A 1 126 ? 1.368 10.106 -4.768 1.00 86.75 126 VAL A CA 1
ATOM 966 C C . VAL A 1 126 ? 1.733 9.007 -3.777 1.00 86.75 126 VAL A C 1
ATOM 968 O O . VAL A 1 126 ? 1.406 9.144 -2.598 1.00 86.75 126 VAL A O 1
ATOM 971 N N . ILE A 1 127 ? 2.448 7.968 -4.204 1.00 83.50 127 ILE A N 1
ATOM 972 C CA . ILE A 1 127 ? 2.934 6.882 -3.351 1.00 83.50 127 ILE A CA 1
ATOM 973 C C . ILE A 1 127 ? 3.786 7.459 -2.219 1.00 83.50 127 ILE A C 1
ATOM 975 O O . ILE A 1 127 ? 3.475 7.214 -1.055 1.00 83.50 127 ILE A O 1
ATOM 979 N N . PHE A 1 128 ? 4.766 8.314 -2.515 1.00 81.50 128 PHE A N 1
ATOM 980 C CA . PHE A 1 128 ? 5.609 8.956 -1.503 1.00 81.50 128 PHE A CA 1
ATOM 981 C C . PHE A 1 128 ? 4.804 9.803 -0.508 1.00 81.50 128 PHE A C 1
ATOM 983 O O . PHE A 1 128 ? 5.003 9.738 0.712 1.00 81.50 128 PHE A O 1
ATOM 990 N N . THR A 1 129 ? 3.852 10.585 -1.018 1.00 80.94 129 THR A N 1
ATOM 991 C CA . THR A 1 129 ? 2.949 11.401 -0.196 1.00 80.94 129 THR A CA 1
ATOM 992 C C . THR A 1 129 ? 2.147 10.522 0.756 1.00 80.94 129 THR A C 1
ATOM 994 O O . THR A 1 129 ? 2.059 10.780 1.957 1.00 80.94 129 THR A O 1
ATOM 997 N N . VAL A 1 130 ? 1.575 9.453 0.219 1.00 76.00 130 VAL A N 1
ATOM 998 C CA . VAL A 1 130 ? 0.718 8.513 0.926 1.00 76.00 130 VAL A CA 1
ATOM 999 C C . VAL A 1 130 ? 1.518 7.724 1.976 1.00 76.00 130 VAL A C 1
ATOM 1001 O O . VAL A 1 130 ? 1.075 7.631 3.118 1.00 76.00 130 VAL A O 1
ATOM 1004 N N . ILE A 1 131 ? 2.731 7.269 1.650 1.00 72.69 131 ILE A N 1
ATOM 1005 C CA . ILE A 1 131 ? 3.727 6.664 2.556 1.00 72.69 131 ILE A CA 1
ATOM 1006 C C . ILE A 1 131 ? 4.047 7.597 3.733 1.00 72.69 131 ILE A C 1
ATOM 1008 O O . ILE A 1 131 ? 3.974 7.196 4.899 1.00 72.69 131 ILE A O 1
ATOM 1012 N N . SER A 1 132 ? 4.355 8.862 3.440 1.00 71.56 132 SER A N 1
ATOM 1013 C CA . SER A 1 132 ? 4.698 9.876 4.446 1.00 71.56 132 SER A CA 1
ATOM 1014 C C . SER A 1 132 ? 3.530 10.144 5.399 1.00 71.56 132 SER A C 1
ATOM 1016 O O . SER A 1 132 ? 3.706 10.268 6.616 1.00 71.56 132 SER A O 1
ATOM 1018 N N . LEU A 1 133 ? 2.313 10.168 4.850 1.00 69.06 133 LEU A N 1
ATOM 1019 C CA . LEU A 1 133 ? 1.084 10.301 5.619 1.00 69.06 133 LEU A CA 1
ATOM 1020 C C . LEU A 1 133 ? 0.830 9.059 6.485 1.00 69.06 133 LEU A C 1
ATOM 1022 O O . LEU A 1 133 ? 0.575 9.223 7.677 1.00 69.06 133 LEU A O 1
ATOM 1026 N N . ILE A 1 134 ? 0.962 7.833 5.959 1.00 66.88 134 ILE A N 1
ATOM 1027 C CA . ILE A 1 134 ? 0.849 6.599 6.762 1.00 66.88 134 ILE A CA 1
ATOM 1028 C C . ILE A 1 134 ? 1.798 6.664 7.957 1.00 66.88 134 ILE A C 1
ATOM 1030 O O . ILE A 1 134 ? 1.372 6.445 9.091 1.00 66.88 134 ILE A O 1
ATOM 1034 N N . TYR A 1 135 ? 3.071 6.983 7.720 1.00 66.50 135 TYR A N 1
ATOM 1035 C CA . TYR A 1 135 ? 4.096 6.958 8.755 1.00 66.50 135 TYR A CA 1
ATOM 1036 C C . TYR A 1 135 ? 3.813 7.976 9.868 1.00 66.50 135 TYR A C 1
ATOM 1038 O O . TYR A 1 135 ? 3.734 7.597 11.042 1.00 66.50 135 TYR A O 1
ATOM 1046 N N . GLY A 1 136 ? 3.542 9.238 9.511 1.00 64.25 136 GLY A N 1
ATOM 1047 C CA . GLY A 1 136 ? 3.205 10.293 10.477 1.00 64.25 136 GLY A CA 1
ATOM 1048 C C . GLY A 1 136 ? 1.905 10.022 11.250 1.00 64.25 136 GLY A C 1
ATOM 1049 O O . GLY A 1 136 ? 1.751 10.387 12.424 1.00 64.25 136 GLY A O 1
ATOM 1050 N N . LEU A 1 137 ? 0.960 9.317 10.626 1.00 55.34 137 LEU A N 1
ATOM 1051 C CA . LEU A 1 137 ? -0.324 8.978 11.231 1.00 55.34 137 LEU A CA 1
ATOM 1052 C C . LEU A 1 137 ? -0.264 7.693 12.079 1.00 55.34 137 LEU A C 1
ATOM 1054 O O . LEU A 1 137 ? -0.983 7.620 13.080 1.00 55.34 137 LEU A O 1
ATOM 1058 N N . SER A 1 138 ? 0.644 6.755 11.778 1.00 57.12 138 SER A N 1
ATOM 1059 C CA . SER A 1 138 ? 0.787 5.441 12.438 1.00 57.12 138 SER A CA 1
ATOM 1060 C C . SER A 1 138 ? 1.192 5.504 13.917 1.00 57.12 138 SER A C 1
ATOM 1062 O O . SER A 1 138 ? 0.893 4.592 14.694 1.00 57.12 138 SER A O 1
ATOM 1064 N N . TYR A 1 139 ? 1.837 6.591 14.355 1.00 54.19 139 TYR A N 1
ATOM 1065 C CA . TYR A 1 139 ? 2.269 6.741 15.744 1.00 54.19 139 TYR A CA 1
ATOM 1066 C C . TYR A 1 139 ? 1.059 6.941 16.684 1.00 54.19 139 TYR A C 1
ATOM 1068 O O . TYR A 1 139 ? 0.520 8.041 16.790 1.00 54.19 139 TYR A O 1
ATOM 1076 N N . LYS A 1 140 ? 0.666 5.880 17.407 1.00 53.53 140 LYS A N 1
ATOM 10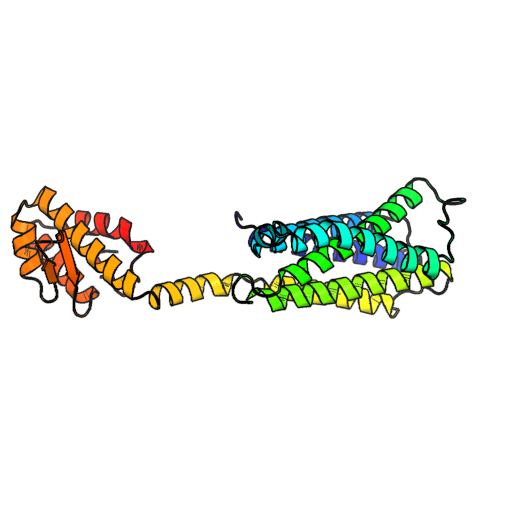77 C CA . LYS A 1 140 ? -0.290 5.854 18.545 1.00 53.53 140 LYS A CA 1
ATOM 1078 C C . LYS A 1 140 ? -1.809 5.835 18.265 1.00 53.53 140 LYS A C 1
ATOM 1080 O O . LYS A 1 140 ? -2.566 6.216 19.152 1.00 53.53 140 LYS A O 1
ATOM 1085 N N . ILE A 1 141 ? -2.300 5.345 17.123 1.00 48.28 141 ILE A N 1
ATOM 1086 C CA . ILE A 1 141 ? -3.759 5.156 16.930 1.00 48.28 141 ILE A CA 1
ATOM 1087 C C . ILE A 1 141 ? -4.104 3.658 16.840 1.00 48.28 141 ILE A C 1
ATOM 1089 O O . ILE A 1 141 ? -3.348 2.882 16.262 1.00 48.28 141 ILE A O 1
ATOM 1093 N N . LEU A 1 142 ? -5.205 3.245 17.488 1.00 47.72 142 LEU A N 1
ATOM 1094 C CA . LEU A 1 142 ? -5.637 1.846 17.703 1.00 47.72 142 LEU A CA 1
ATOM 1095 C C . LEU A 1 142 ? -4.655 0.983 18.523 1.00 47.72 142 LEU A C 1
ATOM 1097 O O . LEU A 1 142 ? -4.387 -0.171 18.186 1.00 47.72 142 LEU A O 1
ATOM 1101 N N . GLY A 1 143 ? -4.073 1.546 19.588 1.00 52.50 143 GLY A N 1
ATOM 1102 C CA . GLY A 1 143 ? -3.207 0.794 20.510 1.00 52.50 143 GLY A CA 1
ATOM 1103 C C . GLY A 1 143 ? -1.940 0.215 19.864 1.00 52.50 143 GLY A C 1
ATOM 1104 O O . GLY A 1 143 ? -1.346 -0.707 20.409 1.00 52.50 143 GLY A O 1
ATOM 1105 N N . GLY A 1 144 ? -1.541 0.712 18.684 1.00 62.72 144 GLY A N 1
ATOM 1106 C CA . GLY A 1 144 ? -0.365 0.230 17.952 1.00 62.72 144 GLY A CA 1
ATOM 1107 C C . GLY A 1 144 ? -0.550 -1.118 17.248 1.00 62.72 144 GLY A C 1
ATOM 1108 O O . GLY A 1 144 ? 0.403 -1.604 16.645 1.00 62.72 144 GLY A O 1
ATOM 1109 N N . LYS A 1 145 ? -1.755 -1.705 17.259 1.00 66.75 145 LYS A N 1
ATOM 1110 C CA . LYS A 1 145 ? -2.013 -3.044 16.698 1.00 66.75 145 LYS A CA 1
ATOM 1111 C C . LYS A 1 145 ? -1.665 -3.150 15.210 1.00 66.75 145 LYS A C 1
ATOM 1113 O O . LYS A 1 145 ? -1.079 -4.136 14.785 1.00 66.75 145 LYS A O 1
ATOM 1118 N N . PHE A 1 146 ? -1.973 -2.112 14.435 1.00 75.62 146 PHE A N 1
ATOM 1119 C CA . PHE A 1 146 ? -1.682 -2.060 12.997 1.00 75.62 146 PHE A CA 1
ATOM 1120 C C . PHE A 1 146 ? -0.372 -1.336 12.661 1.00 75.62 146 PHE A C 1
ATOM 1122 O O . PHE A 1 146 ? -0.074 -1.124 11.490 1.00 75.62 146 PHE A O 1
ATOM 1129 N N . LYS A 1 147 ? 0.437 -0.980 13.672 1.00 77.31 147 LYS A N 1
ATOM 1130 C CA . LYS A 1 147 ? 1.739 -0.327 13.466 1.00 77.31 147 LYS A CA 1
ATOM 1131 C C . LYS A 1 147 ? 2.682 -1.221 12.663 1.00 77.31 147 LYS A C 1
ATOM 1133 O O . LYS A 1 147 ? 3.342 -0.742 11.752 1.00 77.31 147 LYS A O 1
ATOM 1138 N N . TRP A 1 148 ? 2.730 -2.510 12.995 1.00 81.31 148 TRP A N 1
ATOM 1139 C CA . TRP A 1 148 ? 3.601 -3.470 12.319 1.00 81.31 148 TRP A CA 1
ATOM 1140 C C . TRP A 1 148 ? 3.235 -3.659 10.842 1.00 81.31 148 TRP A C 1
ATOM 1142 O O . TRP A 1 148 ? 4.098 -3.388 10.011 1.00 81.31 148 TRP A O 1
ATOM 1152 N N . PRO A 1 149 ? 1.981 -4.003 10.483 1.00 85.94 149 PRO A N 1
ATOM 1153 C CA . PRO A 1 149 ? 1.557 -4.050 9.084 1.00 85.94 149 PRO A CA 1
ATOM 1154 C C . PRO A 1 149 ? 1.833 -2.750 8.320 1.00 85.94 149 PRO A C 1
ATOM 1156 O O . PRO A 1 149 ? 2.366 -2.791 7.217 1.00 85.94 149 PRO A O 1
ATOM 1159 N N . ALA A 1 150 ? 1.531 -1.591 8.917 1.00 84.94 150 ALA A N 1
ATOM 1160 C CA . ALA A 1 150 ? 1.766 -0.295 8.283 1.00 84.94 150 ALA A CA 1
ATOM 1161 C C . ALA A 1 150 ? 3.260 -0.023 8.034 1.00 84.94 150 ALA A C 1
ATOM 1163 O O . ALA A 1 150 ? 3.617 0.473 6.970 1.00 84.94 150 ALA A O 1
ATOM 1164 N N . ASN A 1 151 ? 4.133 -0.377 8.980 1.00 85.19 151 ASN A N 1
ATOM 1165 C CA . ASN A 1 151 ? 5.579 -0.218 8.828 1.00 85.19 151 ASN A CA 1
ATOM 1166 C C . ASN A 1 151 ? 6.165 -1.180 7.788 1.00 85.19 151 ASN A C 1
ATOM 1168 O O . ASN A 1 151 ? 7.037 -0.781 7.027 1.00 85.19 151 ASN A O 1
ATOM 1172 N N . ILE A 1 152 ? 5.690 -2.427 7.733 1.00 90.94 152 ILE A N 1
ATOM 1173 C CA . ILE A 1 152 ? 6.117 -3.388 6.706 1.00 90.94 152 ILE A CA 1
ATOM 1174 C C . ILE A 1 152 ? 5.704 -2.879 5.320 1.00 90.94 152 ILE A C 1
ATOM 1176 O O . ILE A 1 152 ? 6.529 -2.867 4.410 1.00 90.94 152 ILE A O 1
ATOM 1180 N N . LEU A 1 153 ? 4.468 -2.386 5.179 1.00 90.62 153 LEU A N 1
ATOM 1181 C CA . LEU A 1 153 ? 3.978 -1.793 3.932 1.00 90.62 153 LEU A CA 1
ATOM 1182 C C . LEU A 1 153 ? 4.793 -0.552 3.533 1.00 90.62 153 LEU A C 1
ATOM 1184 O O . LEU A 1 153 ? 5.137 -0.394 2.369 1.00 90.62 153 LEU A O 1
ATOM 1188 N N . PHE A 1 154 ? 5.137 0.299 4.504 1.00 88.62 154 PHE A N 1
ATOM 1189 C CA . PHE A 1 154 ? 5.993 1.472 4.310 1.00 88.62 154 PHE A CA 1
ATOM 1190 C C . PHE A 1 154 ? 7.386 1.086 3.796 1.00 88.62 154 PHE A C 1
ATOM 1192 O O . PHE A 1 154 ? 7.850 1.655 2.813 1.00 88.62 154 PHE A O 1
ATOM 1199 N N . ILE A 1 155 ? 8.034 0.097 4.423 1.00 91.50 155 ILE A N 1
ATOM 1200 C CA . ILE A 1 155 ? 9.349 -0.394 3.989 1.00 91.50 155 ILE A CA 1
ATOM 1201 C C . ILE A 1 155 ? 9.249 -0.999 2.587 1.00 91.50 155 ILE A C 1
ATOM 1203 O O . ILE A 1 155 ? 10.060 -0.662 1.732 1.00 91.50 155 ILE A O 1
ATOM 1207 N N . GLY A 1 156 ? 8.239 -1.835 2.327 1.00 94.00 156 GLY A N 1
ATOM 1208 C CA . GLY A 1 156 ? 8.010 -2.415 1.002 1.00 94.00 156 GLY A CA 1
ATOM 1209 C C . GLY A 1 156 ? 7.857 -1.344 -0.076 1.00 94.00 156 GLY A C 1
ATOM 1210 O O . GLY A 1 156 ? 8.502 -1.424 -1.116 1.00 94.00 156 GLY A O 1
ATOM 1211 N N . ALA A 1 157 ? 7.082 -0.297 0.192 1.00 92.25 157 ALA A N 1
ATOM 1212 C CA . ALA A 1 157 ? 6.880 0.785 -0.761 1.00 92.25 157 ALA A CA 1
ATOM 1213 C C . ALA A 1 157 ? 8.150 1.633 -0.993 1.00 92.25 157 ALA A C 1
ATOM 1215 O O . ALA A 1 157 ? 8.393 2.054 -2.119 1.00 92.25 157 ALA A O 1
ATOM 1216 N N . ILE A 1 158 ? 9.010 1.811 0.022 1.00 91.88 158 ILE A N 1
ATOM 1217 C CA . ILE A 1 158 ? 10.349 2.405 -0.164 1.00 91.88 158 ILE A CA 1
ATOM 1218 C C . ILE A 1 158 ? 11.220 1.531 -1.068 1.00 91.88 158 ILE A C 1
ATOM 1220 O O . ILE A 1 158 ? 11.892 2.061 -1.946 1.00 91.88 158 ILE A O 1
ATOM 1224 N N . LEU A 1 159 ? 11.220 0.206 -0.874 1.00 95.50 159 LEU A N 1
ATOM 1225 C CA . LEU A 1 159 ? 11.985 -0.691 -1.747 1.00 95.50 159 LEU A CA 1
ATOM 1226 C C . LEU A 1 159 ? 11.492 -0.622 -3.195 1.00 95.50 159 LEU A C 1
ATOM 1228 O O . LEU A 1 159 ? 12.325 -0.617 -4.092 1.00 95.50 159 LEU A O 1
ATOM 1232 N N . GLY A 1 160 ? 10.175 -0.526 -3.405 1.00 94.50 160 GLY A N 1
ATOM 1233 C CA . GLY A 1 160 ? 9.580 -0.337 -4.733 1.00 94.50 160 GLY A CA 1
ATOM 1234 C C . GLY A 1 160 ? 10.056 0.961 -5.382 1.00 94.50 160 GLY A C 1
ATOM 1235 O O . GLY A 1 160 ? 10.649 0.920 -6.447 1.00 94.50 160 GLY A O 1
ATOM 1236 N N . TYR A 1 161 ? 9.953 2.083 -4.665 1.00 93.19 161 TYR A N 1
ATOM 1237 C CA . TYR A 1 161 ? 10.437 3.384 -5.143 1.00 93.19 161 TYR A CA 1
ATOM 1238 C C . TYR A 1 161 ? 11.934 3.380 -5.500 1.00 93.19 161 TYR A C 1
ATOM 1240 O O . TYR A 1 161 ? 12.354 3.968 -6.494 1.00 93.19 161 TYR A O 1
ATOM 1248 N N . ILE A 1 162 ? 12.770 2.717 -4.691 1.00 94.00 162 ILE A N 1
ATOM 1249 C CA . ILE A 1 162 ? 14.203 2.573 -4.989 1.00 94.00 162 ILE A CA 1
ATOM 1250 C C . ILE A 1 162 ? 14.412 1.680 -6.220 1.00 94.00 162 ILE A C 1
ATOM 1252 O O . ILE A 1 162 ? 15.304 1.962 -7.018 1.00 94.00 162 ILE A O 1
ATOM 1256 N N . ALA A 1 163 ? 13.613 0.624 -6.384 1.00 95.69 163 ALA A N 1
ATOM 1257 C CA . ALA A 1 163 ? 13.662 -0.237 -7.560 1.00 95.69 163 ALA A CA 1
ATOM 1258 C C . ALA A 1 163 ? 13.309 0.539 -8.838 1.00 95.69 163 ALA A C 1
ATOM 1260 O O . ALA A 1 163 ? 14.073 0.467 -9.797 1.00 95.69 163 ALA A O 1
ATOM 1261 N N . ASP A 1 164 ? 12.245 1.349 -8.814 1.00 93.00 164 ASP A N 1
ATOM 1262 C CA . ASP A 1 164 ? 11.851 2.231 -9.923 1.00 93.00 164 ASP A CA 1
ATOM 1263 C C . ASP A 1 164 ? 12.961 3.239 -10.266 1.00 93.00 164 ASP A C 1
ATOM 1265 O O . ASP A 1 164 ? 13.282 3.460 -11.438 1.00 93.00 164 ASP A O 1
ATOM 1269 N N . ALA A 1 165 ? 13.614 3.813 -9.251 1.00 92.88 165 ALA A N 1
ATOM 1270 C CA . ALA A 1 165 ? 14.734 4.730 -9.450 1.00 92.88 165 ALA A CA 1
ATOM 1271 C C . ALA A 1 165 ? 15.949 4.041 -10.098 1.00 92.88 165 ALA A C 1
ATOM 1273 O O . ALA A 1 165 ? 16.572 4.603 -11.001 1.00 92.88 165 ALA A O 1
ATOM 1274 N N . ILE A 1 166 ? 16.283 2.823 -9.655 1.00 94.69 166 ILE A N 1
ATOM 1275 C CA . ILE A 1 166 ? 17.361 2.018 -10.245 1.00 94.69 166 ILE A CA 1
ATOM 1276 C C . ILE A 1 166 ? 17.015 1.643 -11.685 1.00 94.69 166 ILE A C 1
ATOM 1278 O O . ILE A 1 166 ? 17.869 1.802 -12.553 1.00 94.69 166 ILE A O 1
ATOM 1282 N N . PHE A 1 167 ? 15.781 1.200 -11.940 1.00 93.31 167 PHE A N 1
ATOM 1283 C CA . PHE A 1 167 ? 15.295 0.870 -13.278 1.00 93.31 167 PHE A CA 1
ATOM 1284 C C . PHE A 1 167 ? 15.446 2.067 -14.219 1.00 93.31 167 PHE A C 1
ATOM 1286 O O . PHE A 1 167 ? 16.135 1.961 -15.229 1.00 93.31 167 PHE A O 1
ATOM 1293 N N . THR A 1 168 ? 14.915 3.229 -13.827 1.00 91.44 168 THR A N 1
ATOM 1294 C CA . THR A 1 168 ? 14.972 4.463 -14.628 1.00 91.44 168 THR A CA 1
ATOM 1295 C C . THR A 1 168 ? 16.410 4.870 -14.942 1.00 91.44 168 THR A C 1
ATOM 1297 O O . THR A 1 168 ? 16.740 5.213 -16.074 1.00 91.44 168 THR A O 1
ATOM 1300 N N . PHE A 1 169 ? 17.294 4.821 -13.943 1.00 92.00 169 PHE A N 1
ATOM 1301 C CA . PHE A 1 169 ? 18.702 5.162 -14.125 1.00 92.00 169 PHE A CA 1
ATOM 1302 C C . PHE A 1 169 ? 19.425 4.175 -15.053 1.00 92.00 169 PHE A C 1
ATOM 1304 O O . PHE A 1 169 ? 20.211 4.578 -15.908 1.00 92.00 169 PHE A O 1
ATOM 1311 N N . GLN A 1 170 ? 19.174 2.876 -14.896 1.00 93.31 170 GLN A N 1
ATOM 1312 C CA . GLN A 1 170 ? 19.806 1.846 -15.717 1.00 93.31 170 GLN A CA 1
ATOM 1313 C C . GLN A 1 170 ? 19.296 1.854 -17.156 1.00 93.31 170 GLN A C 1
ATOM 1315 O O . GLN A 1 170 ? 20.102 1.670 -18.069 1.00 93.31 170 GLN A O 1
ATOM 1320 N N . GLU A 1 171 ? 17.999 2.088 -17.360 1.00 90.75 171 GLU A N 1
ATOM 1321 C CA . GLU A 1 171 ? 17.391 2.266 -18.678 1.00 90.75 171 GLU A CA 1
ATOM 1322 C C . GLU A 1 171 ? 18.023 3.464 -19.394 1.00 90.75 171 GLU A C 1
ATOM 1324 O O . GLU A 1 171 ? 18.518 3.320 -20.510 1.00 90.75 171 GLU A O 1
ATOM 1329 N N . ALA A 1 172 ? 18.125 4.613 -18.716 1.00 88.94 172 ALA A N 1
ATOM 1330 C CA . ALA A 1 172 ? 18.741 5.815 -19.276 1.00 88.94 172 ALA A CA 1
ATOM 1331 C C . ALA A 1 172 ? 20.219 5.620 -19.661 1.00 88.94 172 ALA A C 1
ATOM 1333 O O . ALA A 1 172 ? 20.697 6.228 -20.618 1.00 88.94 172 ALA A O 1
ATOM 1334 N N . GLN A 1 173 ? 20.953 4.763 -18.944 1.00 90.50 173 GLN A N 1
ATOM 1335 C CA . GLN A 1 173 ? 22.338 4.419 -19.284 1.00 90.50 173 GLN A CA 1
ATOM 1336 C C . GLN A 1 173 ? 22.474 3.236 -20.253 1.00 90.50 173 GLN A C 1
ATOM 1338 O O . GLN A 1 173 ? 23.595 2.892 -20.625 1.00 90.50 173 GLN A O 1
ATOM 1343 N N . GLY A 1 174 ? 21.374 2.583 -20.642 1.00 91.31 174 GLY A N 1
ATOM 1344 C CA . GLY A 1 174 ? 21.411 1.364 -21.456 1.00 91.31 174 GLY A CA 1
ATOM 1345 C C . GLY A 1 174 ? 22.119 0.191 -20.766 1.00 91.31 174 GLY A C 1
ATOM 1346 O O . GLY A 1 174 ? 22.705 -0.658 -21.429 1.00 91.31 174 GLY A O 1
ATOM 1347 N N . THR A 1 175 ? 22.114 0.167 -19.431 1.00 93.69 175 THR A N 1
ATOM 1348 C CA . THR A 1 175 ? 22.753 -0.874 -18.600 1.00 93.69 175 THR A CA 1
ATOM 1349 C C . THR A 1 175 ? 21.744 -1.787 -17.909 1.00 93.69 175 THR A C 1
ATOM 1351 O O . THR A 1 175 ? 22.135 -2.672 -17.146 1.00 93.69 175 THR A O 1
ATOM 1354 N N . TYR A 1 176 ? 20.449 -1.561 -18.140 1.00 93.62 176 TYR A N 1
ATOM 1355 C CA . TYR A 1 176 ? 19.397 -2.424 -17.628 1.00 93.62 176 TYR A CA 1
ATOM 1356 C C . TYR A 1 176 ? 19.523 -3.831 -18.220 1.00 93.62 176 TYR A C 1
ATOM 1358 O O . TYR A 1 176 ? 19.848 -4.003 -19.387 1.00 93.62 176 TYR A O 1
ATOM 1366 N N . TYR A 1 177 ? 19.251 -4.827 -17.387 1.00 92.69 177 TYR A N 1
ATOM 1367 C CA . TYR A 1 177 ? 19.099 -6.223 -17.772 1.00 92.69 177 TYR A CA 1
ATOM 1368 C C . TYR A 1 177 ? 18.165 -6.893 -16.765 1.00 92.69 177 TYR A C 1
ATOM 1370 O O . TYR A 1 177 ? 18.103 -6.482 -15.605 1.00 92.69 177 TYR A O 1
ATOM 1378 N N . ASN A 1 178 ? 17.454 -7.930 -17.199 1.00 92.50 178 ASN A N 1
ATOM 1379 C CA . ASN A 1 178 ? 16.485 -8.638 -16.363 1.00 92.50 178 ASN A CA 1
ATOM 1380 C C . ASN A 1 178 ? 17.175 -9.505 -15.293 1.00 92.50 178 ASN A C 1
ATOM 1382 O O . ASN A 1 178 ? 18.272 -10.022 -15.498 1.00 92.50 178 ASN A O 1
ATOM 1386 N N . ALA A 1 179 ? 16.479 -9.722 -14.178 1.00 91.62 179 ALA A N 1
ATOM 1387 C CA . ALA A 1 179 ? 16.957 -10.390 -12.968 1.00 91.62 179 ALA A CA 1
ATOM 1388 C C . ALA A 1 179 ? 18.119 -9.665 -12.259 1.00 91.62 179 ALA A C 1
ATOM 1390 O O . ALA A 1 179 ? 18.982 -10.301 -11.647 1.00 91.62 179 ALA A O 1
ATOM 1391 N N . ASN A 1 180 ? 18.139 -8.333 -12.319 1.00 94.06 180 ASN A N 1
ATOM 1392 C CA . ASN A 1 180 ? 19.150 -7.524 -11.643 1.00 94.06 180 ASN A CA 1
ATOM 1393 C C . ASN A 1 180 ? 18.738 -7.143 -10.203 1.00 94.06 180 ASN A C 1
ATOM 1395 O O . ASN A 1 180 ? 17.757 -7.641 -9.645 1.00 94.06 180 ASN A O 1
ATOM 1399 N N . ILE A 1 181 ? 19.510 -6.259 -9.560 1.00 95.69 181 ILE A N 1
ATOM 1400 C CA . ILE A 1 181 ? 19.228 -5.815 -8.186 1.00 95.69 181 ILE A CA 1
ATOM 1401 C C . ILE A 1 181 ? 17.880 -5.085 -8.048 1.00 95.69 181 ILE A C 1
ATOM 1403 O O . ILE A 1 181 ? 17.216 -5.237 -7.026 1.00 95.69 181 ILE A O 1
ATOM 1407 N N . GLY A 1 182 ? 17.452 -4.335 -9.066 1.00 95.38 182 GLY A N 1
ATOM 1408 C CA . GLY A 1 182 ? 16.140 -3.694 -9.131 1.00 95.38 182 GLY A CA 1
ATOM 1409 C C . GLY A 1 182 ? 15.008 -4.720 -9.096 1.00 95.38 182 GLY A C 1
ATOM 1410 O O . GLY A 1 182 ? 14.091 -4.586 -8.292 1.00 95.38 182 GLY A O 1
ATOM 1411 N N . ASP A 1 183 ? 15.123 -5.816 -9.848 1.00 94.56 183 ASP A N 1
ATOM 1412 C CA . ASP A 1 183 ? 14.114 -6.888 -9.844 1.00 94.56 183 ASP A CA 1
ATOM 1413 C C . ASP A 1 183 ? 14.013 -7.595 -8.482 1.00 94.56 183 ASP A C 1
ATOM 1415 O O . ASP A 1 183 ? 12.916 -7.938 -8.018 1.00 94.56 183 ASP A O 1
ATOM 1419 N N . LEU A 1 184 ? 15.145 -7.763 -7.785 1.00 96.56 184 LEU A N 1
ATOM 1420 C CA . LEU A 1 184 ? 15.155 -8.260 -6.406 1.00 96.56 184 LEU A CA 1
ATOM 1421 C C . LEU A 1 184 ? 14.423 -7.298 -5.458 1.00 96.56 184 LEU A C 1
ATOM 1423 O O . LEU A 1 184 ? 13.687 -7.746 -4.571 1.00 96.56 184 LEU A O 1
ATOM 1427 N N . LEU A 1 185 ? 14.606 -5.988 -5.633 1.00 97.94 185 LEU A N 1
ATOM 1428 C CA . LEU A 1 185 ? 13.932 -4.969 -4.829 1.00 97.94 185 LEU A CA 1
ATOM 1429 C C . LEU A 1 185 ? 12.429 -4.913 -5.118 1.00 97.94 185 LEU A C 1
ATOM 1431 O O . LEU A 1 185 ? 11.652 -4.887 -4.162 1.00 97.94 185 LEU A O 1
ATOM 1435 N N . PHE A 1 186 ? 12.003 -5.001 -6.381 1.00 96.44 186 PHE A N 1
ATOM 1436 C CA . PHE A 1 186 ? 10.588 -5.129 -6.746 1.00 96.44 186 PHE A CA 1
ATOM 1437 C C . PHE A 1 186 ? 9.952 -6.374 -6.121 1.00 96.44 186 PHE A C 1
ATOM 1439 O O . PHE A 1 186 ? 8.900 -6.298 -5.483 1.00 96.44 186 PHE A O 1
ATOM 1446 N N . THR A 1 187 ? 10.627 -7.520 -6.221 1.00 96.12 187 THR A N 1
ATOM 1447 C CA . THR A 1 187 ? 10.156 -8.776 -5.620 1.00 96.12 187 THR A CA 1
ATOM 1448 C C . THR A 1 187 ? 10.040 -8.651 -4.100 1.00 96.12 187 THR A C 1
ATOM 1450 O O . THR A 1 187 ? 9.037 -9.054 -3.507 1.00 96.12 187 THR A O 1
ATOM 1453 N N . SER A 1 188 ? 11.037 -8.036 -3.459 1.00 97.69 188 SER A N 1
ATOM 1454 C CA . SER A 1 188 ? 11.041 -7.785 -2.014 1.00 97.69 188 SER A CA 1
ATOM 1455 C C . SER A 1 188 ? 9.930 -6.818 -1.599 1.00 97.69 188 SER A C 1
ATOM 1457 O O . SER A 1 188 ? 9.272 -7.037 -0.582 1.00 97.69 188 SER A O 1
ATOM 1459 N N . SER A 1 189 ? 9.678 -5.777 -2.396 1.00 96.56 189 SER A N 1
ATOM 1460 C CA . SER A 1 189 ? 8.592 -4.816 -2.193 1.00 96.56 189 SER A CA 1
ATOM 1461 C C . SER A 1 189 ? 7.232 -5.513 -2.158 1.00 96.56 189 SER A C 1
ATOM 1463 O O . SER A 1 189 ? 6.489 -5.390 -1.178 1.00 96.56 189 SER A O 1
ATOM 1465 N N . VAL A 1 190 ? 6.939 -6.326 -3.177 1.00 96.12 190 VAL A N 1
ATOM 1466 C CA . VAL A 1 190 ? 5.667 -7.053 -3.289 1.00 96.12 190 VAL A CA 1
ATOM 1467 C C . VAL A 1 190 ? 5.545 -8.123 -2.209 1.00 96.12 190 VAL A C 1
ATOM 1469 O O . VAL A 1 190 ? 4.483 -8.257 -1.600 1.00 96.12 190 VAL A O 1
ATOM 1472 N N . PHE A 1 191 ? 6.628 -8.836 -1.892 1.00 97.50 191 PHE A N 1
ATOM 1473 C CA . PHE A 1 191 ? 6.650 -9.790 -0.784 1.00 97.50 191 PHE A CA 1
ATOM 1474 C C . PHE A 1 191 ? 6.268 -9.124 0.545 1.00 97.50 191 PHE A C 1
ATOM 1476 O O . PHE A 1 191 ? 5.370 -9.598 1.244 1.00 97.50 191 PHE A O 1
ATOM 1483 N N . LEU A 1 192 ? 6.891 -7.988 0.877 1.00 96.69 192 LEU A N 1
ATOM 1484 C CA . LEU A 1 192 ? 6.567 -7.235 2.089 1.00 96.69 192 LEU A CA 1
ATOM 1485 C C . LEU A 1 192 ? 5.132 -6.699 2.058 1.00 96.69 192 LEU A C 1
ATOM 1487 O O . LEU A 1 192 ? 4.448 -6.759 3.078 1.00 96.69 192 LEU A O 1
ATOM 1491 N N . SER A 1 193 ? 4.645 -6.236 0.904 1.00 94.69 193 SER A N 1
ATOM 1492 C CA . SER A 1 193 ? 3.245 -5.827 0.727 1.00 94.69 193 SER A CA 1
ATOM 1493 C C . SER A 1 193 ? 2.279 -6.974 1.047 1.00 94.69 193 SER A C 1
ATOM 1495 O O . SER A 1 193 ? 1.354 -6.804 1.842 1.00 94.69 193 SER A O 1
ATOM 1497 N N . VAL A 1 194 ? 2.521 -8.176 0.518 1.00 95.38 194 VAL A N 1
ATOM 1498 C CA . VAL A 1 194 ? 1.700 -9.366 0.800 1.00 95.38 194 VAL A CA 1
ATOM 1499 C C . VAL A 1 194 ? 1.749 -9.739 2.285 1.00 95.38 194 VAL A C 1
ATOM 1501 O O . VAL A 1 194 ? 0.698 -9.964 2.892 1.00 95.38 194 VAL A O 1
ATOM 1504 N N . VAL A 1 195 ? 2.936 -9.747 2.902 1.00 94.81 195 VAL A N 1
ATOM 1505 C CA . VAL A 1 195 ? 3.099 -10.008 4.345 1.00 94.81 195 VAL A CA 1
ATOM 1506 C C . VAL A 1 195 ? 2.351 -8.968 5.182 1.00 94.81 195 VAL A C 1
ATOM 1508 O O . VAL A 1 195 ? 1.666 -9.325 6.146 1.00 94.81 195 VAL A O 1
ATOM 1511 N N . ALA A 1 196 ? 2.431 -7.690 4.810 1.00 91.75 196 ALA A N 1
ATOM 1512 C CA . ALA A 1 196 ? 1.720 -6.612 5.483 1.00 91.75 196 ALA A CA 1
ATOM 1513 C C . ALA A 1 196 ? 0.204 -6.812 5.401 1.00 91.75 196 ALA A C 1
ATOM 1515 O O . ALA A 1 196 ? -0.466 -6.775 6.432 1.00 91.75 196 ALA A O 1
ATOM 1516 N N . VAL A 1 197 ? -0.330 -7.081 4.205 1.00 92.25 197 VAL A N 1
ATOM 1517 C CA . VAL A 1 197 ? -1.766 -7.309 3.985 1.00 92.25 197 VAL A CA 1
ATOM 1518 C C . VAL A 1 197 ? -2.261 -8.528 4.758 1.00 92.25 197 VAL A C 1
ATOM 1520 O O . VAL A 1 197 ? -3.279 -8.436 5.442 1.00 92.25 197 VAL A O 1
ATOM 1523 N N . GLY A 1 198 ? -1.523 -9.641 4.731 1.00 90.69 198 GLY A N 1
ATOM 1524 C CA . GLY A 1 198 ? -1.848 -10.830 5.523 1.00 90.69 198 GLY A CA 1
ATOM 1525 C C . GLY A 1 198 ? -1.834 -10.562 7.032 1.00 90.69 198 GLY A C 1
ATOM 1526 O O . GLY A 1 198 ? -2.634 -11.121 7.777 1.00 90.69 198 GLY A O 1
ATOM 1527 N N . SER A 1 199 ? -0.986 -9.636 7.483 1.00 87.81 199 SER A N 1
ATOM 1528 C CA . SER A 1 199 ? -0.893 -9.221 8.887 1.00 87.81 199 SER A CA 1
ATOM 1529 C C . SER A 1 199 ? -1.979 -8.223 9.313 1.00 87.81 199 SER A C 1
ATOM 1531 O O . SER A 1 199 ? -2.099 -7.922 10.502 1.00 87.81 199 SER A O 1
ATOM 1533 N N . LEU A 1 200 ? -2.802 -7.718 8.383 1.00 82.31 200 LEU A N 1
ATOM 1534 C CA . LEU A 1 200 ? -4.000 -6.928 8.700 1.00 82.31 200 LEU A CA 1
ATOM 1535 C C . LEU A 1 200 ? -5.173 -7.804 9.192 1.00 82.31 200 LEU A C 1
ATOM 1537 O O . LEU A 1 200 ? -6.264 -7.271 9.416 1.00 82.31 200 LEU A O 1
ATOM 1541 N N . ASP A 1 201 ? -4.967 -9.119 9.378 1.00 69.25 201 ASP A N 1
ATOM 1542 C CA . ASP A 1 201 ? -6.012 -10.081 9.737 1.00 69.25 201 ASP A CA 1
ATOM 1543 C C . ASP A 1 201 ? -6.812 -9.662 10.990 1.00 69.25 201 ASP A C 1
ATOM 1545 O O . ASP A 1 201 ? -6.311 -9.385 12.087 1.00 69.25 201 ASP A O 1
ATOM 1549 N N . ILE A 1 202 ? -8.126 -9.643 10.790 1.00 56.81 202 ILE A N 1
ATOM 1550 C CA . ILE A 1 202 ? -9.174 -9.216 11.712 1.00 56.81 202 ILE A CA 1
ATOM 1551 C C . ILE A 1 202 ? -9.466 -10.305 12.761 1.00 56.81 202 ILE A C 1
ATOM 1553 O O . ILE A 1 202 ? -10.154 -10.020 13.746 1.00 56.81 202 ILE A O 1
ATOM 1557 N N . LYS A 1 203 ? -8.917 -11.527 12.631 1.00 48.94 203 LYS A N 1
ATOM 1558 C CA . LYS A 1 203 ? -9.154 -12.640 13.578 1.00 48.94 203 LYS A CA 1
ATOM 1559 C C . LYS A 1 203 ? -8.958 -12.252 15.049 1.00 48.94 203 LYS A C 1
ATOM 1561 O O . LYS A 1 203 ? -9.757 -12.649 15.895 1.00 48.94 203 LYS A O 1
ATOM 1566 N N . GLY A 1 204 ? -7.996 -11.377 15.347 1.00 44.47 204 GLY A N 1
ATOM 1567 C CA . GLY A 1 204 ? -7.745 -10.885 16.707 1.00 44.47 204 GLY A CA 1
ATOM 1568 C C . GLY A 1 204 ? -8.672 -9.764 17.202 1.00 44.47 204 GLY A C 1
ATOM 1569 O O . GLY A 1 204 ? -8.437 -9.236 18.283 1.00 44.47 204 GLY A O 1
ATOM 1570 N N . ILE A 1 205 ? -9.635 -9.282 16.409 1.00 45.12 205 ILE A N 1
ATOM 1571 C CA . ILE A 1 205 ? -10.706 -8.384 16.887 1.00 45.12 205 ILE A CA 1
ATOM 1572 C C . ILE A 1 205 ? -11.904 -9.225 17.325 1.00 45.12 205 ILE A C 1
ATOM 1574 O O . ILE A 1 205 ? -12.473 -8.943 18.363 1.00 45.12 205 ILE A O 1
ATOM 1578 N N . SER A 1 206 ? -12.239 -10.304 16.617 1.00 43.34 206 SER A N 1
ATOM 1579 C CA . SER A 1 206 ? -13.325 -11.211 17.018 1.00 43.34 206 SER A CA 1
ATOM 1580 C C . SER A 1 206 ? -13.033 -11.919 18.346 1.00 43.34 206 SER A C 1
ATOM 1582 O O . SER A 1 206 ? -13.882 -11.936 19.233 1.00 43.34 206 SER A O 1
ATOM 1584 N N . SER A 1 207 ? -11.829 -12.480 18.507 1.00 40.69 207 SER A N 1
ATOM 1585 C CA . SER A 1 207 ? -11.453 -13.180 19.743 1.00 40.69 207 SER A CA 1
ATOM 1586 C C . SER A 1 207 ? -11.225 -12.219 20.903 1.00 40.69 207 SER A C 1
ATOM 1588 O O . SER A 1 207 ? -11.694 -12.489 21.998 1.00 40.69 207 SER A O 1
ATOM 1590 N N . ARG A 1 208 ? -10.589 -11.065 20.659 1.00 40.66 208 ARG A N 1
ATOM 1591 C CA . ARG A 1 208 ? -10.310 -10.085 21.712 1.00 40.66 208 ARG A CA 1
ATOM 1592 C C . ARG A 1 208 ? -11.503 -9.212 22.060 1.00 40.66 208 ARG A C 1
ATOM 1594 O O . ARG A 1 208 ? -11.599 -8.835 23.202 1.00 40.66 208 ARG A O 1
ATOM 1601 N N . VAL A 1 209 ? -12.439 -8.918 21.154 1.00 45.12 209 VAL A N 1
ATOM 1602 C CA . VAL A 1 209 ? -13.736 -8.325 21.536 1.00 45.12 209 VAL A CA 1
ATOM 1603 C C . VAL A 1 209 ? -14.552 -9.347 22.314 1.00 45.12 209 VAL A C 1
ATOM 1605 O O . VAL A 1 209 ? -15.230 -8.962 23.250 1.00 45.12 209 VAL A O 1
ATOM 1608 N N . ARG A 1 210 ? -14.448 -10.645 22.002 1.00 38.78 210 ARG A N 1
ATOM 1609 C CA . ARG A 1 210 ? -15.037 -11.712 22.821 1.00 38.78 210 ARG A CA 1
ATOM 1610 C C . ARG A 1 210 ? -14.362 -11.814 24.203 1.00 38.78 210 ARG A C 1
ATOM 1612 O O . ARG A 1 210 ? -15.082 -11.901 25.188 1.00 38.78 210 ARG A O 1
ATOM 1619 N N . GLU A 1 211 ? -13.035 -11.704 24.296 1.00 36.12 211 GLU A N 1
ATOM 1620 C CA . GLU A 1 211 ? -12.286 -11.683 25.569 1.00 36.12 211 GLU A CA 1
ATOM 1621 C C . GLU A 1 211 ? -12.414 -10.354 26.334 1.00 36.12 211 GLU A C 1
ATOM 1623 O O . GLU A 1 211 ? -12.442 -10.330 27.558 1.00 36.12 211 GLU A O 1
ATOM 1628 N N . GLU A 1 212 ? -12.518 -9.223 25.643 1.00 38.12 212 GLU A N 1
ATOM 1629 C CA . GLU A 1 212 ? -12.772 -7.907 26.225 1.00 38.12 212 GLU A CA 1
ATOM 1630 C C . GLU A 1 212 ? -14.227 -7.814 26.667 1.00 38.12 212 GLU A C 1
ATOM 1632 O O . GLU A 1 212 ? -14.469 -7.286 27.737 1.00 38.12 212 GLU A O 1
ATOM 1637 N N . LEU A 1 213 ? -15.193 -8.403 25.954 1.00 40.59 213 LEU A N 1
ATOM 1638 C CA . LEU A 1 213 ? -16.560 -8.592 26.458 1.00 40.59 213 LEU A CA 1
ATOM 1639 C C . LEU A 1 213 ? -16.572 -9.434 27.742 1.00 40.59 213 LEU A C 1
ATOM 1641 O O . LEU A 1 213 ? -17.383 -9.152 28.620 1.00 40.59 213 LEU A O 1
ATOM 1645 N N . THR A 1 214 ? -15.648 -10.390 27.902 1.00 42.47 214 THR A N 1
ATOM 1646 C CA . THR A 1 214 ? -15.460 -11.098 29.181 1.00 42.47 214 THR A CA 1
ATOM 1647 C C . THR A 1 214 ? -14.656 -10.298 30.221 1.00 42.47 214 THR A C 1
ATOM 1649 O O . THR A 1 214 ? -14.931 -10.424 31.409 1.00 42.47 214 THR A O 1
ATOM 1652 N N . MET A 1 215 ? -13.718 -9.424 29.823 1.00 37.34 215 MET A N 1
ATOM 1653 C CA . MET A 1 215 ? -12.945 -8.548 30.731 1.00 37.34 215 MET A CA 1
ATOM 1654 C C . MET A 1 215 ? -13.697 -7.267 31.135 1.00 37.34 215 MET A C 1
ATOM 1656 O O . MET A 1 215 ? -13.400 -6.674 32.168 1.00 37.34 215 MET A O 1
ATOM 1660 N N . PHE A 1 216 ? -14.725 -6.864 30.384 1.00 41.94 216 PHE A N 1
ATOM 1661 C CA . PHE A 1 216 ? -15.733 -5.874 30.763 1.00 41.94 216 PHE A CA 1
ATOM 1662 C C . PHE A 1 216 ? -16.824 -6.519 31.637 1.00 41.94 216 PHE A C 1
ATOM 1664 O O . PHE A 1 216 ? -17.993 -6.145 31.541 1.00 41.94 216 PHE A O 1
ATOM 1671 N N . ALA A 1 217 ? -16.448 -7.436 32.535 1.00 44.62 217 ALA A N 1
ATOM 1672 C CA . ALA A 1 217 ? -17.306 -8.044 33.553 1.00 44.62 217 ALA A CA 1
ATOM 1673 C C . ALA A 1 217 ? -18.233 -7.055 34.308 1.00 44.62 217 ALA A C 1
ATOM 1675 O O . ALA A 1 217 ? -19.383 -7.420 34.541 1.00 44.62 217 ALA A O 1
ATOM 1676 N N . PRO A 1 218 ? -17.881 -5.765 34.545 1.00 48.25 218 PRO A N 1
ATOM 1677 C CA . PRO A 1 218 ? -18.834 -4.805 35.119 1.00 48.25 218 PRO A CA 1
ATOM 1678 C C . PRO A 1 218 ? -20.079 -4.548 34.246 1.00 48.25 218 PRO A C 1
ATOM 1680 O O . PRO A 1 218 ? -21.105 -4.078 34.737 1.00 48.25 218 PRO A O 1
ATOM 1683 N N . ARG A 1 219 ? -20.004 -4.819 32.933 1.00 54.03 219 ARG A N 1
ATOM 1684 C CA . ARG A 1 219 ? -21.143 -4.791 32.002 1.00 54.03 219 ARG A CA 1
ATOM 1685 C C . ARG A 1 219 ? -21.820 -6.145 31.849 1.00 54.03 219 ARG A C 1
ATOM 1687 O O . ARG A 1 219 ? -23.011 -6.125 31.575 1.00 54.03 219 ARG A O 1
ATOM 1694 N N . ALA A 1 220 ? -21.123 -7.268 32.024 1.00 57.75 220 ALA A N 1
ATOM 1695 C CA . ALA A 1 220 ? -21.748 -8.591 32.011 1.00 57.75 220 ALA A CA 1
ATOM 1696 C C . ALA A 1 220 ? -22.690 -8.744 33.212 1.00 57.75 220 ALA A C 1
ATOM 1698 O O . ALA A 1 220 ? -23.860 -9.047 33.013 1.00 57.75 220 ALA A O 1
ATOM 1699 N N . ASP A 1 221 ? -22.244 -8.373 34.417 1.00 67.44 221 ASP A N 1
ATOM 1700 C CA . ASP A 1 221 ? -23.096 -8.366 35.614 1.00 67.44 221 ASP A CA 1
ATOM 1701 C C . ASP A 1 221 ? -24.294 -7.429 35.428 1.00 67.44 221 ASP A C 1
ATOM 1703 O O . ASP A 1 221 ? -25.432 -7.780 35.723 1.00 67.44 221 ASP A O 1
ATOM 1707 N N . LYS A 1 222 ? -24.071 -6.248 34.835 1.00 77.81 222 LYS A N 1
ATOM 1708 C CA . LYS A 1 222 ? -25.155 -5.312 34.507 1.00 77.81 222 LYS A CA 1
ATOM 1709 C C . LYS A 1 222 ? -26.098 -5.852 33.424 1.00 77.81 222 LYS A C 1
ATOM 1711 O O . LYS A 1 222 ? -27.298 -5.619 33.502 1.00 77.81 222 LYS A O 1
ATOM 1716 N N . ALA A 1 223 ? -25.583 -6.549 32.415 1.00 79.94 223 ALA A N 1
ATOM 1717 C CA . ALA A 1 223 ? -26.378 -7.158 31.354 1.00 79.94 223 ALA A CA 1
ATOM 1718 C C . ALA A 1 223 ? -27.207 -8.329 31.889 1.00 79.94 223 ALA A C 1
ATOM 1720 O O . ALA A 1 223 ? -28.362 -8.465 31.504 1.00 79.94 223 ALA A O 1
ATOM 1721 N N . ILE A 1 224 ? -26.658 -9.111 32.819 1.00 84.06 224 ILE A N 1
ATOM 1722 C CA . ILE A 1 224 ? -27.369 -10.170 33.535 1.00 84.06 224 ILE A CA 1
ATOM 1723 C C . ILE A 1 224 ? -28.439 -9.587 34.453 1.00 84.06 224 ILE A C 1
ATOM 1725 O O . ILE A 1 224 ? -29.582 -10.026 34.398 1.00 84.06 224 ILE A O 1
ATOM 1729 N N . ASN A 1 225 ? -28.120 -8.541 35.211 1.00 85.62 225 ASN A N 1
ATOM 1730 C CA . ASN A 1 225 ? -29.096 -7.812 36.020 1.00 85.62 225 ASN A CA 1
ATOM 1731 C C . ASN A 1 225 ? -30.249 -7.267 35.164 1.00 85.62 225 ASN A C 1
ATOM 1733 O O . ASN A 1 225 ? -31.415 -7.413 35.523 1.00 85.62 225 ASN A O 1
ATOM 1737 N N . ASN A 1 226 ? -29.931 -6.685 34.004 1.00 84.38 226 ASN A N 1
ATOM 1738 C CA . ASN A 1 226 ? -30.925 -6.181 33.059 1.00 84.38 226 ASN A CA 1
ATOM 1739 C C . ASN A 1 226 ? -31.736 -7.307 32.401 1.00 84.38 226 ASN A C 1
ATOM 1741 O O . ASN A 1 226 ? -32.930 -7.133 32.181 1.00 84.38 226 ASN A O 1
ATOM 1745 N N . LEU A 1 227 ? -31.115 -8.450 32.096 1.00 88.06 227 LEU A N 1
ATOM 1746 C CA . LEU A 1 227 ? -31.798 -9.627 31.562 1.00 88.06 227 LEU A CA 1
ATOM 1747 C C . LEU A 1 227 ? -32.787 -10.191 32.587 1.00 88.06 227 LEU A C 1
ATOM 1749 O O . LEU A 1 227 ? -33.946 -10.417 32.251 1.00 88.06 227 LEU A O 1
ATOM 1753 N N . VAL A 1 228 ? -32.355 -10.375 33.837 1.00 87.12 228 VAL A N 1
ATOM 1754 C CA . VAL A 1 228 ? -33.231 -10.822 34.928 1.00 87.12 228 VAL A CA 1
ATOM 1755 C C . VAL A 1 228 ? -34.374 -9.830 35.128 1.00 87.12 228 VAL A C 1
ATOM 1757 O O . VAL A 1 228 ? -35.526 -10.246 35.219 1.00 87.12 228 VAL A O 1
ATOM 1760 N N . LEU A 1 229 ? -34.090 -8.526 35.110 1.00 84.56 229 LEU A N 1
ATOM 1761 C CA . LEU A 1 229 ? -35.113 -7.486 35.204 1.00 84.56 229 LEU A CA 1
ATOM 1762 C C . LEU A 1 229 ? -36.126 -7.545 34.053 1.00 84.56 229 LEU A C 1
ATOM 1764 O O . LEU A 1 229 ? -37.325 -7.522 34.317 1.00 84.56 229 LEU A O 1
ATOM 1768 N N . GLU A 1 230 ? -35.677 -7.664 32.800 1.00 86.19 230 GLU A N 1
ATOM 1769 C CA . GLU A 1 230 ? -36.570 -7.795 31.638 1.00 86.19 230 GLU A CA 1
ATOM 1770 C C . GLU A 1 230 ? -37.427 -9.064 31.744 1.00 86.19 230 GLU A C 1
ATOM 1772 O O . GLU A 1 230 ? -38.627 -9.005 31.482 1.00 86.19 230 GLU A O 1
ATOM 1777 N N . ILE A 1 231 ? -36.844 -10.203 32.143 1.00 88.44 231 ILE A N 1
ATOM 1778 C CA . ILE A 1 231 ? -37.589 -11.456 32.331 1.00 88.44 231 ILE A CA 1
ATOM 1779 C C . ILE A 1 231 ? -38.687 -11.255 33.378 1.00 88.44 231 ILE A C 1
ATOM 1781 O O . ILE A 1 231 ? -39.843 -11.570 33.111 1.00 88.44 231 ILE A O 1
ATOM 1785 N N . VAL A 1 232 ? -38.357 -10.691 34.542 1.00 84.50 232 VAL A N 1
ATOM 1786 C CA . VAL A 1 232 ? -39.337 -10.446 35.608 1.00 84.50 232 VAL A CA 1
ATOM 1787 C C . VAL A 1 232 ? -40.430 -9.489 35.124 1.00 84.50 232 VAL A C 1
ATOM 1789 O O . VAL A 1 232 ? -41.607 -9.799 35.261 1.00 84.50 232 VAL A O 1
ATOM 1792 N N . GLN A 1 233 ? -40.079 -8.373 34.480 1.00 82.81 233 GLN A N 1
ATOM 1793 C CA . GLN A 1 233 ? -41.054 -7.404 33.960 1.00 82.81 233 GLN A CA 1
ATOM 1794 C C . GLN A 1 233 ? -41.982 -7.999 32.895 1.00 82.81 233 GLN A C 1
ATOM 1796 O O . GLN A 1 233 ? -43.185 -7.736 32.902 1.00 82.81 233 GLN A O 1
ATOM 1801 N N . ARG A 1 234 ? -41.444 -8.828 31.996 1.00 84.88 234 ARG A N 1
ATOM 1802 C CA . ARG A 1 234 ? -42.236 -9.568 31.008 1.00 84.88 234 ARG A CA 1
ATOM 1803 C C . ARG A 1 234 ? -43.212 -10.516 31.694 1.00 84.88 234 ARG A C 1
ATOM 1805 O O . ARG A 1 234 ? -44.381 -10.531 31.328 1.00 84.88 234 ARG A O 1
ATOM 1812 N N . GLN A 1 235 ? -42.757 -11.242 32.713 1.00 81.06 235 GLN A N 1
ATOM 1813 C CA . GLN A 1 235 ? -43.596 -12.159 33.485 1.00 81.06 235 GLN A CA 1
ATOM 1814 C C . GLN A 1 235 ? -44.696 -11.423 34.250 1.00 81.06 235 GLN A C 1
ATOM 1816 O O . GLN A 1 235 ? -45.840 -11.864 34.229 1.00 81.06 235 GLN A O 1
ATOM 1821 N N . VAL A 1 236 ? -44.416 -10.246 34.818 1.00 78.94 236 VAL A N 1
ATOM 1822 C CA . VAL A 1 236 ? -45.439 -9.403 35.466 1.00 78.94 236 VAL A CA 1
ATOM 1823 C C . VAL A 1 236 ? -46.608 -9.098 34.528 1.00 78.94 236 VAL A C 1
ATOM 1825 O O . VAL A 1 236 ? -47.753 -9.049 34.970 1.00 78.94 236 VAL A O 1
ATOM 1828 N N . HIS A 1 237 ? -46.354 -8.934 33.228 1.00 77.88 237 HIS A N 1
ATOM 1829 C CA . HIS A 1 237 ? -47.409 -8.668 32.250 1.00 77.88 237 HIS A CA 1
ATOM 1830 C C . HIS A 1 237 ? -48.362 -9.858 32.029 1.00 77.88 237 HIS A C 1
ATOM 1832 O O . HIS A 1 237 ? -49.457 -9.672 31.506 1.00 77.88 237 HIS A O 1
ATOM 1838 N N . ILE A 1 238 ? -47.961 -11.070 32.423 1.00 79.19 238 ILE A N 1
ATOM 1839 C CA . ILE A 1 238 ? -48.697 -12.319 32.173 1.00 79.19 238 ILE A CA 1
ATOM 1840 C C . ILE A 1 238 ? -49.270 -12.887 33.467 1.00 79.19 238 ILE A C 1
ATOM 1842 O O . ILE A 1 238 ? -50.459 -13.179 33.540 1.00 79.19 238 ILE A O 1
ATOM 1846 N N . ILE A 1 239 ? -48.425 -13.031 34.491 1.00 76.69 239 ILE A N 1
ATOM 1847 C CA . ILE A 1 239 ? -48.778 -13.637 35.782 1.00 76.69 239 ILE A CA 1
ATOM 1848 C C . ILE A 1 239 ? -49.033 -12.593 36.879 1.00 76.69 239 ILE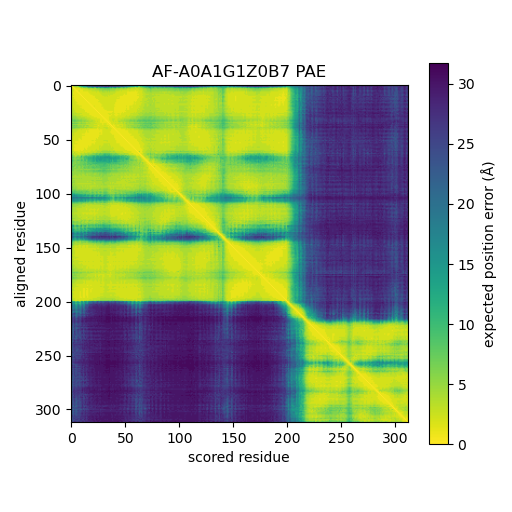 A C 1
ATOM 1850 O O . ILE A 1 239 ? -49.320 -12.942 38.024 1.00 76.69 239 ILE A O 1
ATOM 1854 N N . GLY A 1 240 ? -48.962 -11.304 36.538 1.00 65.62 240 GLY A N 1
ATOM 1855 C CA . GLY A 1 240 ? -49.251 -10.211 37.458 1.00 65.62 240 GLY A CA 1
ATOM 1856 C C . GLY A 1 240 ? -48.150 -9.986 38.506 1.00 65.62 240 GLY A C 1
ATOM 1857 O O . GLY A 1 240 ? -47.016 -10.444 38.345 1.00 65.62 240 GLY A O 1
ATOM 1858 N N . PRO A 1 241 ? -48.454 -9.271 39.605 1.00 69.06 241 PRO A N 1
ATOM 1859 C CA . PRO A 1 241 ? -47.458 -8.880 40.608 1.00 69.06 241 PRO A CA 1
ATOM 1860 C C . PRO A 1 241 ? -46.776 -10.069 41.303 1.00 69.06 241 PRO A C 1
ATOM 1862 O O . PRO A 1 241 ? -45.662 -9.911 41.795 1.00 69.06 241 PRO A O 1
ATOM 1865 N N . VAL A 1 242 ? -47.383 -11.262 41.257 1.00 76.06 242 VAL A N 1
ATOM 1866 C CA . VAL A 1 242 ? -46.834 -12.521 41.796 1.00 76.06 242 VAL A CA 1
ATOM 1867 C C . VAL A 1 242 ? -45.470 -12.870 41.181 1.00 76.06 242 VAL A C 1
ATOM 1869 O O . VAL A 1 242 ? -44.658 -13.536 41.821 1.00 76.06 242 VAL A O 1
ATOM 1872 N N . ALA A 1 243 ? -45.165 -12.379 39.973 1.00 73.19 243 ALA A N 1
ATOM 1873 C CA . ALA A 1 243 ? -43.840 -12.539 39.373 1.00 73.19 243 ALA A CA 1
ATOM 1874 C C . ALA A 1 243 ? -42.714 -11.992 40.268 1.00 73.19 243 ALA A C 1
ATOM 1876 O O . ALA A 1 243 ? -41.673 -12.629 40.418 1.00 73.19 243 ALA A O 1
ATOM 1877 N N . TRP A 1 244 ? -42.928 -10.836 40.903 1.00 76.69 244 TRP A N 1
ATOM 1878 C CA . TRP A 1 244 ? -41.941 -10.247 41.807 1.00 76.69 244 TRP A CA 1
ATOM 1879 C C . TRP A 1 244 ? -41.740 -11.101 43.058 1.00 76.69 244 TRP A C 1
ATOM 1881 O O . TRP A 1 244 ? -40.601 -11.326 43.466 1.00 76.69 244 TRP A O 1
ATOM 1891 N N . ASP A 1 245 ? -42.828 -11.635 43.616 1.00 76.75 245 ASP A N 1
ATOM 1892 C CA . ASP A 1 245 ? -42.783 -12.490 44.804 1.00 76.75 245 ASP A CA 1
ATOM 1893 C C . ASP A 1 245 ? -42.009 -13.787 44.545 1.00 76.75 245 ASP A C 1
ATOM 1895 O O . ASP A 1 245 ? -41.306 -14.283 45.425 1.00 76.75 245 ASP A O 1
ATOM 1899 N N . GLU A 1 246 ? -42.102 -14.341 43.335 1.00 81.94 246 GLU A N 1
ATOM 1900 C CA . GLU A 1 246 ? -41.322 -15.517 42.952 1.00 81.94 246 GLU A CA 1
ATOM 1901 C C . GLU A 1 246 ? -39.861 -15.202 42.655 1.00 81.94 246 GLU A C 1
ATOM 1903 O O . GLU A 1 246 ? -38.992 -15.994 43.029 1.00 81.94 246 GLU A O 1
ATOM 1908 N N . ALA A 1 247 ? -39.572 -14.047 42.052 1.00 79.44 247 ALA A N 1
ATOM 1909 C CA . ALA A 1 247 ? -38.204 -13.610 41.798 1.00 79.44 247 ALA A CA 1
ATOM 1910 C C . ALA A 1 247 ? -37.407 -13.434 43.101 1.00 79.44 247 ALA A C 1
ATOM 1912 O O . ALA A 1 247 ? -36.257 -13.859 43.178 1.00 79.44 247 ALA A O 1
ATOM 1913 N N . VAL A 1 248 ? -38.028 -12.878 44.150 1.00 82.31 248 VAL A N 1
ATOM 1914 C CA . VAL A 1 248 ? -37.397 -12.697 45.475 1.00 82.31 248 VAL A CA 1
ATOM 1915 C C . VAL A 1 248 ? -37.063 -14.033 46.150 1.00 82.31 248 VAL A C 1
ATOM 1917 O O . VAL A 1 248 ? -36.127 -14.112 46.942 1.00 82.31 248 VAL A O 1
ATOM 1920 N N . LYS A 1 249 ? -37.800 -15.106 45.838 1.00 85.00 249 LYS A N 1
ATOM 1921 C CA . LYS A 1 249 ? -37.564 -16.443 46.409 1.00 85.00 249 LYS A CA 1
ATOM 1922 C C . LYS A 1 249 ? -36.369 -17.166 45.778 1.00 85.00 249 LYS A C 1
ATOM 1924 O O . LYS A 1 249 ? -35.985 -18.223 46.280 1.00 85.00 249 LYS A O 1
ATOM 1929 N N . VAL A 1 250 ? -35.809 -16.658 44.678 1.00 87.00 250 VAL A N 1
ATOM 1930 C CA . VAL A 1 250 ? -34.640 -17.254 44.017 1.00 87.00 250 VAL A CA 1
ATOM 1931 C C . VAL A 1 250 ? -33.370 -16.837 44.752 1.00 87.00 250 VAL A C 1
ATOM 1933 O O . VAL A 1 250 ? -33.104 -15.651 44.950 1.00 87.00 250 VAL A O 1
ATOM 1936 N N . GLN A 1 251 ? -32.555 -17.818 45.138 1.00 82.50 251 GLN A N 1
ATOM 1937 C CA . GLN A 1 251 ? -31.283 -17.549 45.802 1.00 82.50 251 GLN A CA 1
ATOM 1938 C C . GLN A 1 251 ? -30.347 -16.798 44.852 1.00 82.50 251 GLN A C 1
ATOM 1940 O O . GLN A 1 251 ? -30.134 -17.220 43.720 1.00 82.50 251 GLN A O 1
ATOM 1945 N N . GLY A 1 252 ? -29.787 -15.684 45.322 1.00 80.69 252 GLY A N 1
ATOM 1946 C CA . GLY A 1 252 ? -28.868 -14.858 44.541 1.00 80.69 252 GLY A CA 1
ATOM 1947 C C . GLY A 1 252 ? -29.506 -13.641 43.866 1.00 80.69 252 GLY A C 1
ATOM 1948 O O . GLY A 1 252 ? -28.764 -12.817 43.339 1.00 80.69 252 GLY A O 1
ATOM 1949 N N . ILE A 1 253 ? -30.833 -13.467 43.922 1.00 84.19 253 ILE A N 1
ATOM 1950 C CA . ILE A 1 253 ? -31.525 -12.259 43.441 1.00 84.19 253 ILE A CA 1
ATOM 1951 C C . ILE A 1 253 ? -31.758 -11.290 44.605 1.00 84.19 253 ILE A C 1
ATOM 1953 O O . ILE A 1 253 ? -32.357 -11.647 45.615 1.00 84.19 253 ILE A O 1
ATOM 1957 N N . THR A 1 254 ? -31.318 -10.040 44.457 1.00 81.06 254 THR A N 1
ATOM 1958 C CA . THR A 1 254 ? -31.657 -8.942 45.376 1.00 81.06 254 THR A CA 1
ATOM 1959 C C . THR A 1 254 ? -32.326 -7.813 44.601 1.00 81.06 254 THR A C 1
ATOM 1961 O O . THR A 1 254 ? -31.866 -7.429 43.526 1.00 81.06 254 THR A O 1
ATOM 1964 N N . ILE A 1 255 ? -33.424 -7.275 45.133 1.00 75.62 255 ILE A N 1
ATOM 1965 C CA . ILE A 1 255 ? -34.200 -6.214 44.483 1.00 75.62 255 ILE A CA 1
ATOM 1966 C C . ILE A 1 255 ? -33.994 -4.907 45.245 1.00 75.62 255 ILE A C 1
ATOM 1968 O O . ILE A 1 255 ? -34.322 -4.816 46.426 1.00 75.62 255 ILE A O 1
ATOM 1972 N N . ASP A 1 256 ? -33.480 -3.883 44.563 1.00 70.69 256 ASP A N 1
ATOM 1973 C CA . ASP A 1 256 ? -33.421 -2.518 45.086 1.00 70.69 256 ASP A CA 1
ATOM 1974 C C . ASP A 1 256 ? -34.667 -1.749 44.619 1.00 70.69 256 ASP A C 1
ATOM 1976 O O . ASP A 1 256 ? -34.733 -1.229 43.498 1.00 70.69 256 ASP A O 1
ATOM 1980 N N . ALA A 1 257 ? -35.672 -1.691 45.498 1.00 55.53 257 ALA A N 1
ATOM 1981 C CA . ALA A 1 257 ? -36.942 -1.013 45.246 1.00 55.53 257 ALA A CA 1
ATOM 1982 C C . ALA A 1 257 ? -36.798 0.512 45.065 1.00 55.53 257 ALA A C 1
ATOM 1984 O O . ALA A 1 257 ? -37.669 1.133 44.463 1.00 55.53 257 ALA A O 1
ATOM 1985 N N . GLN A 1 258 ? -35.707 1.127 45.544 1.00 46.59 258 GLN A N 1
ATOM 1986 C CA . GLN A 1 258 ? -35.490 2.573 45.416 1.00 46.59 258 GLN A CA 1
ATOM 1987 C C . GLN A 1 258 ? -34.910 2.955 44.050 1.00 46.59 258 GLN A C 1
ATOM 1989 O O . GLN A 1 258 ? -35.131 4.068 43.575 1.00 46.59 258 GLN A O 1
ATOM 1994 N N . LYS A 1 259 ? -34.176 2.040 43.406 1.00 54.22 259 LYS A N 1
ATOM 1995 C CA . LYS A 1 259 ? -33.509 2.276 42.112 1.00 54.22 259 LYS A CA 1
ATOM 1996 C C . LYS A 1 259 ? -34.136 1.529 40.938 1.00 54.22 259 LYS A C 1
ATOM 1998 O O . LYS A 1 259 ? -33.664 1.687 39.814 1.00 54.22 259 LYS A O 1
ATOM 2003 N N . ASN A 1 260 ? -35.184 0.741 41.188 1.00 59.38 260 ASN A N 1
ATOM 2004 C CA . ASN A 1 260 ? -35.816 -0.138 40.204 1.00 59.38 260 ASN A CA 1
ATOM 2005 C C . ASN A 1 260 ? -34.781 -1.025 39.484 1.00 59.38 260 ASN A C 1
ATOM 2007 O O . ASN A 1 260 ? -34.758 -1.130 38.257 1.00 59.38 260 ASN A O 1
ATOM 2011 N N . SER A 1 261 ? -33.866 -1.606 40.263 1.00 68.88 261 SER A N 1
ATOM 2012 C CA . SER A 1 261 ? -32.757 -2.411 39.753 1.00 68.88 261 SER A CA 1
ATOM 2013 C C . SER A 1 261 ? -32.649 -3.726 40.507 1.00 68.88 261 SER A C 1
ATOM 2015 O O . SER A 1 261 ? -32.796 -3.759 41.728 1.00 68.88 261 SER A O 1
ATOM 2017 N N . ILE A 1 262 ? -32.344 -4.795 39.779 1.00 76.94 262 ILE A N 1
ATOM 2018 C CA . ILE A 1 262 ? -32.053 -6.112 40.344 1.00 76.94 262 ILE A CA 1
ATOM 2019 C C . ILE A 1 262 ? -30.538 -6.306 40.357 1.00 76.94 262 ILE A C 1
ATOM 2021 O O . ILE A 1 262 ? -29.859 -5.889 39.419 1.00 76.94 262 ILE A O 1
ATOM 2025 N N . SER A 1 263 ? -30.006 -6.935 41.400 1.00 79.88 263 SER A N 1
ATOM 2026 C CA . SER A 1 263 ? -28.637 -7.441 41.426 1.00 79.88 263 SER A CA 1
ATOM 2027 C C . SER A 1 263 ? -28.630 -8.959 41.566 1.00 79.88 263 SER A C 1
ATOM 2029 O O . SER A 1 263 ? -29.324 -9.534 42.405 1.00 79.88 263 SER A O 1
ATOM 2031 N N . VAL A 1 264 ? -27.839 -9.603 40.712 1.00 82.62 264 VAL A N 1
ATOM 2032 C CA . VAL A 1 264 ? -27.600 -11.042 40.711 1.00 82.62 264 VAL A CA 1
ATOM 2033 C C . VAL A 1 264 ? -26.255 -11.317 41.372 1.00 82.62 264 VAL A C 1
ATOM 2035 O O . VAL A 1 264 ? -25.250 -10.679 41.063 1.00 82.62 264 VAL A O 1
ATOM 2038 N N . THR A 1 265 ? -26.244 -12.265 42.299 1.00 79.38 265 THR A N 1
ATOM 2039 C CA . THR A 1 265 ? -25.071 -12.709 43.056 1.00 79.38 265 THR A CA 1
ATOM 2040 C C . THR A 1 265 ? -24.956 -14.230 42.966 1.00 79.38 265 THR A C 1
ATOM 2042 O O . THR A 1 265 ? -25.966 -14.929 42.981 1.00 79.38 265 THR A O 1
ATOM 2045 N N . GLY A 1 266 ? -23.731 -14.751 42.862 1.00 80.75 266 GLY A N 1
ATOM 2046 C CA . GLY A 1 266 ? -23.480 -16.180 42.632 1.00 80.75 266 GLY A CA 1
ATOM 2047 C C . GLY A 1 266 ? -23.339 -16.534 41.147 1.00 80.75 266 GLY A C 1
ATOM 2048 O O . GLY A 1 266 ? -22.993 -15.670 40.345 1.00 80.75 266 GLY A O 1
ATOM 2049 N N . ASP A 1 267 ? -23.564 -17.805 40.790 1.00 82.50 267 ASP A N 1
ATOM 2050 C CA . ASP A 1 267 ? -23.493 -18.283 39.400 1.00 82.50 267 ASP A CA 1
ATOM 2051 C C . ASP A 1 267 ? -24.757 -17.866 38.619 1.00 82.50 267 ASP A C 1
ATOM 2053 O O . ASP A 1 267 ? -25.845 -18.393 38.889 1.00 82.50 267 ASP A O 1
ATOM 2057 N N . PRO A 1 268 ? -24.649 -16.966 37.622 1.00 84.62 268 PRO A N 1
ATOM 2058 C CA . PRO A 1 268 ? -25.807 -16.463 36.894 1.00 84.62 268 PRO A CA 1
ATOM 2059 C C . PRO A 1 268 ? -26.597 -17.530 36.142 1.00 84.62 268 PRO A C 1
ATOM 2061 O O . PRO A 1 268 ? -27.808 -17.387 35.972 1.00 84.62 268 PRO A O 1
ATOM 2064 N N . LYS A 1 269 ? -25.933 -18.605 35.705 1.00 87.38 269 LYS A N 1
ATOM 2065 C CA . LYS A 1 269 ? -26.596 -19.702 35.004 1.00 87.38 269 LYS A CA 1
ATOM 2066 C C . LYS A 1 269 ? -27.578 -20.400 35.940 1.00 87.38 269 LYS A C 1
ATOM 2068 O O . LYS A 1 269 ? -28.734 -20.596 35.578 1.00 87.38 269 LYS A O 1
ATOM 2073 N N . VAL A 1 270 ? -27.138 -20.698 37.161 1.00 86.81 270 VAL A N 1
ATOM 2074 C CA . VAL A 1 270 ? -27.971 -21.334 38.191 1.00 86.81 270 VAL A CA 1
ATOM 2075 C C . VAL A 1 270 ? -29.135 -20.424 38.583 1.00 86.81 270 VAL A C 1
ATOM 2077 O O . VAL A 1 270 ? -30.269 -20.888 38.678 1.00 86.81 270 VAL A O 1
ATOM 2080 N N . VAL A 1 271 ? -28.881 -19.121 38.747 1.00 89.25 271 VAL A N 1
ATOM 2081 C CA . VAL A 1 271 ? -29.925 -18.143 39.096 1.00 89.25 271 VAL A CA 1
ATOM 2082 C C . VAL A 1 271 ? -30.993 -18.048 38.003 1.00 89.25 271 VAL A C 1
ATOM 2084 O O . VAL A 1 271 ? -32.187 -18.106 38.301 1.00 89.25 271 VAL A O 1
ATOM 2087 N N . LEU A 1 272 ? -30.588 -17.938 36.733 1.00 90.62 272 LEU A N 1
ATOM 2088 C CA . LEU A 1 272 ? -31.516 -17.884 35.599 1.00 90.62 272 LEU A CA 1
ATOM 2089 C C . LEU A 1 272 ? -32.322 -19.180 35.459 1.00 90.62 272 LEU A C 1
ATOM 2091 O O . LEU A 1 272 ? -33.520 -19.126 35.194 1.00 90.62 272 LEU A O 1
ATOM 2095 N N . GLU A 1 273 ? -31.692 -20.335 35.659 1.00 91.25 273 GLU A N 1
ATOM 2096 C CA . GLU A 1 273 ? -32.351 -21.640 35.571 1.00 91.25 273 GLU A CA 1
ATOM 2097 C C . GLU A 1 273 ? -33.408 -21.817 36.672 1.00 91.25 273 GLU A C 1
ATOM 2099 O O . GLU A 1 273 ? -34.536 -22.218 36.389 1.00 91.25 273 GLU A O 1
ATOM 2104 N N . GLN A 1 274 ? -33.095 -21.415 37.909 1.00 90.31 274 GLN A N 1
ATOM 2105 C CA . GLN A 1 274 ? -34.049 -21.432 39.023 1.00 90.31 274 GLN A CA 1
ATOM 2106 C C . GLN A 1 274 ? -35.211 -20.452 38.822 1.00 90.31 274 GLN A C 1
ATOM 2108 O O . GLN A 1 274 ? -36.363 -20.797 39.093 1.00 90.31 274 GLN A O 1
ATOM 2113 N N . LEU A 1 275 ? -34.924 -19.238 38.341 1.00 91.00 275 LEU A N 1
ATOM 2114 C CA . LEU A 1 275 ? -35.941 -18.221 38.078 1.00 91.00 275 LEU A CA 1
ATOM 2115 C C . LEU A 1 275 ? -36.927 -18.682 37.001 1.00 91.00 275 LEU A C 1
ATOM 2117 O O . LEU A 1 275 ? -38.141 -18.604 37.186 1.00 91.00 275 LEU A O 1
ATOM 2121 N N . VAL A 1 276 ? -36.409 -19.193 35.885 1.00 91.44 276 VAL A N 1
ATOM 2122 C CA . VAL A 1 276 ? -37.235 -19.665 34.770 1.00 91.44 276 VAL A CA 1
ATOM 2123 C C . VAL A 1 276 ? -38.026 -20.902 35.168 1.00 91.44 276 VAL A C 1
ATOM 2125 O O . VAL A 1 276 ? -39.222 -20.946 34.896 1.00 91.44 276 VAL A O 1
ATOM 2128 N N . GLY A 1 277 ? -37.407 -21.850 35.878 1.00 89.06 277 GLY A N 1
ATOM 2129 C CA . GLY A 1 277 ? -38.095 -23.043 36.373 1.00 89.06 277 GLY A CA 1
ATOM 2130 C C . GLY A 1 277 ? -39.257 -22.714 37.315 1.00 89.06 277 GLY A C 1
ATOM 2131 O O . GLY A 1 277 ? -40.299 -23.365 37.262 1.00 89.06 277 GLY A O 1
ATOM 2132 N N . LYS A 1 278 ? -39.142 -21.658 38.134 1.00 88.50 278 LYS A N 1
ATOM 2133 C CA . LYS A 1 278 ? -40.261 -21.173 38.959 1.00 88.50 278 LYS A CA 1
ATOM 2134 C C . LYS A 1 278 ? -41.423 -20.650 38.122 1.00 88.50 278 LYS A C 1
ATOM 2136 O O . LYS A 1 278 ? -42.572 -20.995 38.393 1.00 88.50 278 LYS A O 1
ATOM 2141 N N . TYR A 1 279 ? -41.140 -19.835 37.110 1.00 87.25 279 TYR A N 1
ATOM 2142 C CA . TYR A 1 279 ? -42.196 -19.292 36.259 1.00 87.25 279 TYR A CA 1
ATOM 2143 C C . TYR A 1 279 ? -42.828 -20.348 35.350 1.00 87.25 279 TYR A C 1
ATOM 2145 O O . TYR A 1 279 ? -44.039 -20.315 35.131 1.00 87.25 279 TYR A O 1
ATOM 2153 N N . GLU A 1 280 ? -42.038 -21.300 34.858 1.00 87.81 280 GLU A N 1
ATOM 2154 C CA . GLU A 1 280 ? -42.531 -22.472 34.137 1.00 87.81 280 GLU A CA 1
ATOM 2155 C C . GLU A 1 280 ? -43.424 -23.336 35.039 1.00 87.81 280 GLU A C 1
ATOM 2157 O O . GLU A 1 280 ? -44.503 -23.744 34.622 1.00 87.81 280 GLU A O 1
ATOM 2162 N N . GLY A 1 281 ? -43.048 -23.546 36.304 1.00 85.62 281 GLY A N 1
ATOM 2163 C CA . GLY A 1 281 ? -43.870 -24.293 37.260 1.00 85.62 281 GLY A CA 1
ATOM 2164 C C . GLY A 1 281 ? -45.240 -23.659 37.532 1.00 85.62 281 GLY A C 1
ATOM 2165 O O . GLY A 1 281 ? -46.204 -24.377 37.788 1.00 85.62 281 GLY A O 1
ATOM 2166 N N . LEU A 1 282 ? -45.348 -22.328 37.455 1.00 80.94 282 LEU A N 1
ATOM 2167 C CA . LEU A 1 282 ? -46.600 -21.604 37.706 1.00 80.94 282 LEU A CA 1
ATOM 2168 C C . LEU A 1 282 ? -47.493 -21.451 36.476 1.00 80.94 282 LEU A C 1
ATOM 2170 O O . LEU A 1 282 ? -48.714 -21.413 36.616 1.00 80.94 282 LEU A O 1
ATOM 2174 N N . PHE A 1 283 ? -46.905 -21.313 35.288 1.00 80.12 283 PHE A N 1
ATOM 2175 C CA . PHE A 1 283 ? -47.649 -20.916 34.087 1.00 80.12 283 PHE A CA 1
ATOM 2176 C C . PHE A 1 283 ? -47.286 -21.729 32.833 1.00 80.12 283 PHE A C 1
ATOM 2178 O O . PHE A 1 283 ? -47.683 -21.398 31.713 1.00 80.12 283 PHE A O 1
ATOM 2185 N N . GLY A 1 284 ? -46.540 -22.818 33.015 1.00 82.62 284 GLY A N 1
ATOM 2186 C CA . GLY A 1 284 ? -46.184 -23.784 31.985 1.00 82.62 284 GLY A CA 1
ATOM 2187 C C . GLY A 1 284 ? -45.330 -23.211 30.853 1.00 82.62 284 GLY A C 1
ATOM 2188 O O . GLY A 1 284 ? -44.672 -22.174 30.969 1.00 82.62 284 GLY A O 1
ATOM 2189 N N . ASN A 1 285 ? -45.387 -23.890 29.707 1.00 83.75 285 ASN A N 1
ATOM 2190 C CA . ASN A 1 285 ? -44.569 -23.595 28.525 1.00 83.75 285 ASN A CA 1
ATOM 2191 C C . ASN A 1 285 ? -44.741 -22.168 27.973 1.00 83.75 285 ASN A C 1
ATOM 2193 O O . ASN A 1 285 ? -43.823 -21.642 27.349 1.00 83.75 285 ASN A O 1
ATOM 2197 N N . ALA A 1 286 ? -45.896 -21.529 28.196 1.00 79.81 286 ALA A N 1
ATOM 2198 C CA . ALA A 1 286 ? -46.138 -20.160 27.741 1.00 79.81 286 ALA A CA 1
ATOM 2199 C C . ALA A 1 286 ? -45.173 -19.172 28.412 1.00 79.81 286 ALA A C 1
ATOM 2201 O O . ALA A 1 286 ? -44.584 -18.319 27.751 1.00 79.81 286 ALA A O 1
ATOM 2202 N N . SER A 1 287 ? -44.954 -19.340 29.716 1.00 83.88 287 SER A N 1
ATOM 2203 C CA . SER A 1 287 ? -43.999 -18.535 30.469 1.00 83.88 287 SER A CA 1
ATOM 2204 C C . SER A 1 287 ? -42.557 -18.782 30.020 1.00 83.88 287 SER A C 1
ATOM 2206 O O . SER A 1 287 ? -41.788 -17.831 29.862 1.00 83.88 287 SER A O 1
ATOM 2208 N N . LEU A 1 288 ? -42.204 -20.034 29.721 1.00 87.81 288 LEU A N 1
ATOM 2209 C CA . LEU A 1 288 ? -40.875 -20.371 29.219 1.00 87.81 288 LEU A CA 1
ATOM 2210 C C . LEU A 1 288 ? -40.565 -19.681 27.880 1.00 87.81 288 LEU A C 1
ATOM 2212 O O . LEU A 1 288 ? -39.474 -19.133 27.702 1.00 87.81 288 LEU A O 1
ATOM 2216 N N . GLU A 1 289 ? -41.518 -19.658 26.947 1.00 84.69 289 GLU A N 1
ATOM 2217 C CA . GLU A 1 289 ? -41.305 -19.037 25.635 1.00 84.69 289 GLU A CA 1
ATOM 2218 C C . GLU A 1 289 ? -41.110 -17.518 25.742 1.00 84.69 289 GLU A C 1
ATOM 2220 O O . GLU A 1 289 ? -40.295 -16.929 25.031 1.00 84.69 289 GLU A O 1
ATOM 2225 N N . ILE A 1 290 ? -41.769 -16.884 26.710 1.00 84.19 290 ILE A N 1
ATOM 2226 C CA . ILE A 1 290 ? -41.600 -15.455 26.993 1.00 84.19 290 ILE A CA 1
ATOM 2227 C C . ILE A 1 290 ? -40.221 -15.172 27.599 1.00 84.19 290 ILE A C 1
ATOM 2229 O O . ILE A 1 290 ? -39.572 -14.190 27.227 1.00 84.19 290 ILE A O 1
ATOM 2233 N N . CYS A 1 291 ? -39.722 -16.051 28.472 1.00 86.81 291 CYS A N 1
ATOM 2234 C CA . CYS A 1 291 ? -38.352 -15.967 28.977 1.00 86.81 291 CYS A CA 1
ATOM 2235 C C . CYS A 1 291 ? -37.316 -16.100 27.845 1.00 86.81 291 CYS A C 1
ATOM 2237 O O . CYS A 1 291 ? -36.335 -15.349 27.813 1.00 86.81 291 CYS A O 1
ATOM 2239 N N . ARG A 1 292 ? -37.539 -17.007 26.882 1.00 89.12 292 ARG A N 1
ATOM 2240 C CA . ARG A 1 292 ? -36.694 -17.134 25.679 1.00 89.12 292 ARG A CA 1
ATOM 2241 C C . ARG A 1 292 ? -36.733 -15.872 24.828 1.00 89.12 292 ARG A C 1
ATOM 2243 O O . ARG A 1 292 ? -35.686 -15.371 24.419 1.00 89.12 292 ARG A O 1
ATOM 2250 N N . GLU A 1 293 ? -37.918 -15.316 24.592 1.00 85.38 293 GLU A N 1
ATOM 2251 C CA . GLU A 1 293 ? -38.080 -14.082 23.819 1.00 85.38 293 GLU A CA 1
ATOM 2252 C C . GLU A 1 293 ? -37.360 -12.893 24.476 1.00 85.38 293 GLU A C 1
ATOM 2254 O O . GLU A 1 293 ? -36.672 -12.126 23.797 1.00 85.38 293 GLU A O 1
ATOM 2259 N N . ALA A 1 294 ? -37.456 -12.762 25.803 1.00 84.19 294 ALA A N 1
ATOM 2260 C CA . ALA A 1 294 ? -36.711 -11.764 26.565 1.00 84.19 294 ALA A CA 1
ATOM 2261 C C . ALA A 1 294 ? -35.193 -11.978 26.428 1.00 84.19 294 ALA A C 1
ATOM 2263 O O . ALA A 1 294 ? -34.456 -11.030 26.156 1.00 84.19 294 ALA A O 1
ATOM 2264 N N . THR A 1 295 ? -34.733 -13.229 26.507 1.00 87.38 295 THR A N 1
ATOM 2265 C CA . THR A 1 295 ? -33.309 -13.589 26.422 1.00 87.38 295 THR A CA 1
ATOM 2266 C C . THR A 1 295 ? -32.707 -13.296 25.047 1.00 87.38 295 THR A C 1
ATOM 2268 O O . THR A 1 295 ? -31.571 -12.821 24.965 1.00 87.38 295 THR A O 1
ATOM 2271 N N . ARG A 1 296 ? -33.466 -13.462 23.953 1.00 84.12 296 ARG A N 1
ATOM 2272 C CA . ARG A 1 296 ? -33.007 -13.133 22.586 1.00 84.12 296 ARG A CA 1
ATOM 2273 C C . ARG A 1 296 ? -32.519 -11.686 22.449 1.00 84.12 296 ARG A C 1
ATOM 2275 O O . ARG A 1 296 ? -31.558 -11.447 21.721 1.00 84.12 296 ARG A O 1
ATOM 2282 N N . LYS A 1 297 ? -33.111 -10.729 23.179 1.00 77.50 297 LYS A N 1
ATOM 2283 C CA . LYS A 1 297 ? -32.676 -9.315 23.169 1.00 77.50 297 LYS A CA 1
ATOM 2284 C C . LYS A 1 297 ? -31.287 -9.103 23.788 1.00 77.50 297 LYS A C 1
ATOM 2286 O O . LYS A 1 297 ? -30.598 -8.145 23.439 1.00 77.50 297 LYS A O 1
ATOM 2291 N N . PHE A 1 298 ? -30.870 -9.995 24.687 1.00 77.50 298 PHE A N 1
ATOM 2292 C CA . PHE A 1 298 ? -29.631 -9.886 25.464 1.00 77.50 298 PHE A CA 1
ATOM 2293 C C . PHE A 1 298 ? -28.570 -10.921 25.069 1.00 77.50 298 PHE A C 1
ATOM 2295 O O . PHE A 1 298 ? -27.453 -10.864 25.579 1.00 77.50 298 PHE A O 1
ATOM 2302 N N . ILE A 1 299 ? -28.857 -11.811 24.111 1.00 75.62 299 ILE A N 1
ATOM 2303 C CA . ILE A 1 299 ? -27.955 -12.902 23.700 1.00 75.62 299 ILE A CA 1
ATOM 2304 C C . ILE A 1 299 ? -26.601 -12.414 23.157 1.00 75.62 299 ILE A C 1
ATOM 2306 O O . ILE A 1 299 ? -25.609 -13.134 23.214 1.00 75.62 299 ILE A O 1
ATOM 2310 N N . ALA A 1 300 ? -26.548 -11.182 22.641 1.00 73.00 300 ALA A N 1
ATOM 2311 C CA . ALA A 1 300 ? -25.318 -10.539 22.175 1.00 73.00 300 ALA A CA 1
ATOM 2312 C C . ALA A 1 300 ? -24.528 -9.834 23.297 1.00 73.00 300 ALA A C 1
ATOM 2314 O O . ALA A 1 300 ? -23.380 -9.451 23.084 1.00 73.00 300 ALA A O 1
ATOM 2315 N N . GLN A 1 301 ? -25.146 -9.626 24.465 1.00 74.25 301 GLN A N 1
ATOM 2316 C CA . GLN A 1 301 ? -24.598 -8.866 25.596 1.00 74.25 301 GLN A CA 1
ATOM 2317 C C . GLN A 1 301 ? -24.171 -9.763 26.768 1.00 74.25 301 GLN A C 1
ATOM 2319 O O . GLN A 1 301 ? -23.379 -9.326 27.599 1.00 74.25 301 GLN A O 1
ATOM 2324 N N . VAL A 1 302 ? -24.676 -11.000 26.830 1.00 76.88 302 VAL A N 1
ATOM 2325 C CA . VAL A 1 302 ? -24.386 -11.981 27.885 1.00 76.88 302 VAL A CA 1
ATOM 2326 C C . VAL A 1 302 ? -23.570 -13.149 27.307 1.00 76.88 302 VAL A C 1
ATOM 2328 O O . VAL A 1 302 ? -23.939 -13.679 26.255 1.00 76.88 302 VAL A O 1
ATOM 2331 N N . PRO A 1 303 ? -22.473 -13.587 27.959 1.00 74.94 303 PRO A N 1
ATOM 2332 C CA . PRO A 1 303 ? -21.724 -14.775 27.548 1.00 74.94 303 PRO A CA 1
ATOM 2333 C C . PRO A 1 303 ? -22.618 -16.022 27.447 1.00 74.94 303 PRO A C 1
ATOM 2335 O O . PRO A 1 303 ? -23.357 -16.344 28.374 1.00 74.94 303 PRO A O 1
ATOM 2338 N N . GLN A 1 304 ? -22.520 -16.782 26.350 1.00 76.00 304 GLN A N 1
ATOM 2339 C CA . GLN A 1 304 ? -23.382 -17.958 26.121 1.00 76.00 304 GLN A CA 1
ATOM 2340 C C . GLN A 1 304 ? -23.221 -19.084 27.154 1.00 76.00 304 GLN A C 1
ATOM 2342 O O . GLN A 1 304 ? -24.083 -19.962 27.240 1.00 76.00 304 GLN A O 1
ATOM 2347 N N . GLU A 1 305 ? -22.118 -19.093 27.894 1.00 78.56 305 GLU A N 1
ATOM 2348 C CA . GLU A 1 305 ? -21.841 -20.047 28.971 1.00 78.56 305 GLU A CA 1
ATOM 2349 C C . GLU A 1 305 ? -22.678 -19.754 30.224 1.00 78.56 305 GLU A C 1
ATOM 2351 O O . GLU A 1 305 ? -23.014 -20.678 30.961 1.00 78.56 305 GLU A O 1
ATOM 2356 N N . GLN A 1 306 ? -23.079 -18.492 30.414 1.00 81.62 306 GLN A N 1
ATOM 2357 C CA . GLN A 1 306 ? -23.904 -18.029 31.533 1.00 81.62 306 GLN A CA 1
ATOM 2358 C C . GLN A 1 306 ? -25.412 -18.144 31.249 1.00 81.62 306 GLN A C 1
ATOM 2360 O O . GLN A 1 306 ? -26.219 -17.979 32.158 1.00 81.62 306 GLN A O 1
ATOM 2365 N N . ILE A 1 307 ? -25.808 -18.441 30.003 1.00 83.88 307 ILE A N 1
ATOM 2366 C CA . ILE A 1 307 ? -27.210 -18.652 29.617 1.00 83.88 307 ILE A CA 1
ATOM 2367 C C . ILE A 1 307 ? -27.542 -20.156 29.709 1.00 83.88 307 ILE A C 1
ATOM 2369 O O . ILE A 1 307 ? -26.917 -20.959 29.001 1.00 83.88 307 ILE A O 1
ATOM 2373 N N . PRO A 1 308 ? -28.530 -20.563 30.529 1.00 86.44 308 PRO A N 1
ATOM 2374 C CA . PRO A 1 308 ? -29.013 -21.943 30.604 1.00 86.44 308 PRO A CA 1
ATOM 2375 C C . PRO A 1 308 ? -29.494 -22.475 29.252 1.00 86.44 308 PRO A C 1
ATOM 2377 O O . PRO A 1 308 ? -30.017 -21.724 28.432 1.00 86.44 308 PRO A O 1
ATOM 2380 N N . GLN A 1 309 ? -29.381 -23.788 29.024 1.00 84.81 309 GLN A N 1
ATOM 2381 C CA . GLN A 1 309 ? -29.848 -24.404 27.771 1.00 84.81 309 GLN A CA 1
ATOM 2382 C C . GLN A 1 309 ? -31.349 -24.198 27.536 1.00 84.81 309 GLN A C 1
ATOM 2384 O O . GLN A 1 309 ? -31.757 -24.057 26.391 1.00 84.81 309 GLN A O 1
ATOM 2389 N N . ILE A 1 310 ? -32.150 -24.107 28.602 1.00 84.94 310 ILE A N 1
ATOM 2390 C CA . ILE A 1 310 ? -33.603 -23.911 28.509 1.00 84.94 310 ILE A CA 1
ATOM 2391 C C . ILE A 1 310 ? -33.994 -22.568 27.851 1.00 84.94 310 ILE A C 1
ATOM 2393 O O . ILE A 1 310 ? -35.087 -22.452 27.292 1.00 84.94 310 ILE A O 1
ATOM 2397 N N . LEU A 1 311 ? -33.090 -21.576 27.883 1.00 83.75 311 LEU A N 1
ATOM 2398 C CA . LEU A 1 311 ? -33.283 -20.214 27.369 1.00 83.75 311 LEU A CA 1
ATOM 2399 C C . LEU A 1 311 ? -32.635 -19.946 26.002 1.00 83.75 311 LEU A C 1
ATOM 2401 O O . LEU A 1 311 ? -32.758 -18.830 25.489 1.00 83.75 311 LEU A O 1
ATOM 2405 N N . LYS A 1 312 ? -31.925 -20.927 25.440 1.00 81.06 312 LYS A N 1
ATOM 2406 C CA . LYS A 1 312 ? -31.343 -20.844 24.093 1.00 81.06 312 LYS A CA 1
ATOM 2407 C C . LYS A 1 312 ? -32.391 -21.200 23.045 1.00 81.06 312 LYS A C 1
ATOM 2409 O O . LYS A 1 312 ? -32.404 -20.505 22.005 1.00 81.06 312 LYS A O 1
#

pLDDT: mean 82.7, std 14.17, range [36.12, 98.31]